Protein AF-A0A2A5M664-F1 (afdb_monomer)

Radius of gyration: 16.36 Å; Cα contacts (8 Å, |Δi|>4): 806; chains: 1; bounding box: 45×44×40 Å

Solvent-accessible surface area (backbone atoms only — not comparable to full-atom values): 9992 Å² total; per-residue (Å²): 84,78,37,46,72,83,40,75,39,72,70,45,75,42,72,50,80,36,71,36,60,45,7,35,38,28,31,27,16,40,33,48,32,37,39,34,57,19,38,31,24,11,75,27,65,48,82,90,28,14,10,32,32,31,40,62,60,53,83,49,46,14,38,34,46,38,37,37,34,58,20,40,32,32,15,47,8,16,13,32,32,41,24,34,42,22,36,41,44,31,38,37,34,47,19,41,26,38,9,52,31,21,14,35,31,41,35,48,70,93,70,65,77,55,85,54,50,45,32,40,46,28,36,40,36,31,34,59,72,10,38,26,40,12,48,30,21,12,35,30,49,36,57,53,101,42,52,47,47,30,64,31,39,37,33,30,53,63,10,39,28,27,7,48,39,15,9,34,35,35,34,71,87,33,43,30,53,28,30,37,40,30,25,11,42,26,26,9,25,77,24,12,64,44,74,55,41,38,68,38,64,91,66,102,59,98,76,79,54,30,40,81,44,75,65,81,34,48,76,36,46,71,69,77,80,129

Sequence (226 aa):
MYLSNGSAIKTFINKGLISGIIGVNLMEATIENFTNQGTIESTSSNKNAAAIILRTFYTASSVINNFTNEGTIKSKSNGILAEANNKIHTLINKGSIEAELNGISFYDAPDEGSINNKMELGKIILEAGSSIKAGNNGINIDSPSKPVISDAIEVKKGAVVSGGKSGIYIGGGKEINTQITIAGEVSGGAAGIVNEGIIGGSSDNDDKKGGIIISGGSVSSSSGGS

Nearest PDB structures (foldseek):
  6n2c-assembly2_B  TM=1.502E-01  e=2.933E+00  Caldicellulosiruptor hydrothermalis 108

pLDDT: mean 88.01, std 14.82, range [34.34, 98.94]

Foldseek 3Di:
DEAEAPAEAAEAEAQEEQEDCERAEYELYEYAYAEYNYEQEHPHLPQPHESAEFDYAAAGEYEYAHYEYQYEQYYNHESYEYEFRYEYQEYEFNAEQYYAAESHDYEHDPDHHHPGREAEYEEYEYDAQGEQEYAAEPAYADDDPAEYEYAEAYQAANYEQEYQAESEEADAAYEYQYEYEAQEEQEYANWSYYHNYHFQDDDDDDPRNTDYHYPNYDIGHPNPDD

Mean predicted aligned error: 5.81 Å

Secondary structure (DSSP, 8-state):
-EE-TT-EEEEEEE-SEEEESSSEEEES-EEEEEEE-SEEEE----TT-EEEEEE-BTTB--EEEEEEE-SEEEESSEEEEEETT-EEEEEEE-SEEEESS-SEEEE--SSS--S---EEEEEEEE-TT-EEEESSEEEEE---SS-EE-SEEEE-TT-EEEESSEEEEE-TT-EE--EEEESSEEEESSEEEEESSEES---SSS----EEEESS-EEEESS---

Structure (mmCIF, N/CA/C/O backbone):
data_AF-A0A2A5M664-F1
#
_entry.id   AF-A0A2A5M664-F1
#
loop_
_atom_site.group_PDB
_atom_site.id
_atom_site.type_symbol
_atom_site.label_atom_id
_atom_site.label_alt_id
_atom_site.label_comp_id
_atom_site.label_asym_id
_atom_site.label_entity_id
_atom_site.label_seq_id
_atom_site.pdbx_PDB_ins_code
_atom_site.Cartn_x
_atom_site.Cartn_y
_atom_site.Cartn_z
_atom_site.occupancy
_atom_site.B_iso_or_equiv
_atom_site.auth_seq_id
_atom_site.auth_comp_id
_atom_site.auth_asym_id
_atom_site.auth_atom_id
_atom_site.pdbx_PDB_model_num
ATOM 1 N N . MET A 1 1 ? 1.635 14.216 -9.358 1.00 94.62 1 MET A N 1
ATOM 2 C CA . MET A 1 1 ? 3.091 14.410 -9.183 1.00 94.62 1 MET A CA 1
ATOM 3 C C . MET A 1 1 ? 3.813 13.276 -9.880 1.00 94.62 1 MET A C 1
ATOM 5 O O . MET A 1 1 ? 3.411 12.133 -9.711 1.00 94.62 1 MET A O 1
ATOM 9 N N . TYR A 1 2 ? 4.836 13.591 -10.666 1.00 96.12 2 TYR A N 1
ATOM 10 C CA . TYR A 1 2 ? 5.626 12.608 -11.402 1.00 96.12 2 TYR A CA 1
ATOM 11 C C . TYR A 1 2 ? 7.105 12.825 -11.089 1.00 96.12 2 TYR A C 1
ATOM 13 O O . TYR A 1 2 ? 7.583 13.952 -11.217 1.00 96.12 2 TYR A O 1
ATOM 21 N N . LEU A 1 3 ? 7.795 11.773 -10.650 1.00 95.69 3 LEU A N 1
ATOM 22 C CA . LEU A 1 3 ? 9.239 11.751 -10.442 1.00 95.69 3 LEU A CA 1
ATOM 23 C C . LEU A 1 3 ? 9.858 10.734 -11.391 1.00 95.69 3 LEU A C 1
ATOM 25 O O . LEU A 1 3 ? 9.450 9.575 -11.398 1.00 95.69 3 LEU A O 1
ATOM 29 N N . SER A 1 4 ? 10.830 11.183 -12.174 1.00 91.44 4 SER A N 1
ATOM 30 C CA . SER A 1 4 ? 11.518 10.375 -13.179 1.00 91.44 4 SER A CA 1
ATOM 31 C C . SER A 1 4 ? 12.935 10.005 -12.750 1.00 91.44 4 SER A C 1
ATOM 33 O O . SER A 1 4 ? 13.438 10.516 -11.745 1.00 91.44 4 SER A O 1
ATOM 35 N N . ASN A 1 5 ? 13.582 9.188 -13.584 1.00 89.69 5 ASN A N 1
ATOM 36 C CA . ASN A 1 5 ? 14.947 8.700 -13.429 1.00 89.69 5 ASN A CA 1
ATOM 37 C C . ASN A 1 5 ? 15.909 9.727 -12.813 1.00 89.69 5 ASN A C 1
ATOM 39 O O . ASN A 1 5 ? 16.004 10.873 -13.262 1.00 89.69 5 ASN A O 1
ATOM 43 N N . GLY A 1 6 ? 16.598 9.293 -11.756 1.00 88.12 6 GLY A N 1
ATOM 44 C CA . GLY A 1 6 ? 17.628 10.068 -11.065 1.00 88.12 6 GLY A CA 1
ATOM 45 C C . GLY A 1 6 ? 17.096 11.109 -10.076 1.00 88.12 6 GLY A C 1
ATOM 46 O O . GLY A 1 6 ? 17.886 11.764 -9.396 1.00 88.12 6 GLY A O 1
ATOM 47 N N . SER A 1 7 ? 15.774 11.263 -9.949 1.00 94.62 7 SER A N 1
ATOM 48 C CA . SER A 1 7 ? 15.185 12.187 -8.978 1.00 94.62 7 SER A CA 1
ATOM 49 C C . SER A 1 7 ? 15.333 11.653 -7.554 1.00 94.62 7 SER A C 1
ATOM 51 O O . SER A 1 7 ? 14.959 10.517 -7.263 1.00 94.62 7 SER A O 1
ATOM 53 N N . ALA A 1 8 ? 15.807 12.501 -6.641 1.00 96.94 8 ALA A N 1
ATOM 54 C CA . ALA A 1 8 ? 15.886 12.192 -5.218 1.00 96.94 8 ALA A CA 1
ATOM 55 C C . ALA A 1 8 ? 15.238 13.305 -4.388 1.00 96.94 8 ALA A C 1
ATOM 57 O O . ALA A 1 8 ? 15.621 14.472 -4.480 1.00 96.94 8 ALA A O 1
ATOM 58 N N . ILE A 1 9 ? 14.275 12.940 -3.544 1.00 98.06 9 ILE A N 1
ATOM 59 C CA . ILE A 1 9 ? 13.662 13.841 -2.569 1.00 98.06 9 ILE A CA 1
ATOM 60 C C . ILE A 1 9 ? 13.998 13.360 -1.164 1.00 98.06 9 ILE A C 1
ATOM 62 O O . ILE A 1 9 ? 13.657 12.249 -0.769 1.00 98.06 9 ILE A O 1
ATOM 66 N N . LYS A 1 10 ? 14.613 14.230 -0.360 1.00 98.44 10 LYS A N 1
ATOM 67 C CA . LYS A 1 10 ? 14.898 13.916 1.047 1.00 98.44 10 LYS A CA 1
ATOM 68 C C . LYS A 1 10 ? 13.638 13.926 1.921 1.00 98.44 10 LYS A C 1
ATOM 70 O O . LYS A 1 10 ? 13.470 13.094 2.811 1.00 98.44 10 LYS A O 1
ATOM 75 N N . THR A 1 11 ? 12.751 14.886 1.691 1.00 98.50 11 THR A N 1
ATOM 76 C CA . THR A 1 11 ? 11.510 15.024 2.454 1.00 98.50 11 THR A CA 1
ATOM 77 C C . THR A 1 11 ? 10.410 15.544 1.547 1.00 98.50 11 THR A C 1
ATOM 79 O O . THR A 1 11 ? 10.553 16.603 0.939 1.00 98.50 11 THR A O 1
ATOM 82 N N . PHE A 1 12 ? 9.309 14.808 1.484 1.00 98.62 12 PHE A N 1
ATOM 83 C CA . PHE A 1 12 ? 8.092 15.192 0.796 1.00 98.62 12 PHE A CA 1
ATOM 84 C C . PHE A 1 12 ? 6.924 15.181 1.782 1.00 98.62 12 PHE A C 1
ATOM 86 O O . PHE A 1 12 ? 6.648 14.158 2.407 1.00 98.62 12 PHE A O 1
ATOM 93 N N . ILE A 1 13 ? 6.241 16.319 1.929 1.00 98.75 13 ILE A N 1
ATOM 94 C CA . ILE A 1 13 ? 5.068 16.451 2.799 1.00 98.75 13 ILE A CA 1
ATOM 95 C C . ILE A 1 13 ? 3.908 16.979 1.964 1.00 98.75 13 ILE A C 1
ATOM 97 O O . ILE A 1 13 ? 3.929 18.129 1.526 1.00 98.75 13 ILE A O 1
ATOM 101 N N . ASN A 1 14 ? 2.875 16.161 1.779 1.00 98.81 14 ASN A N 1
ATOM 102 C CA . ASN A 1 14 ? 1.621 16.621 1.196 1.00 98.81 14 ASN A CA 1
ATOM 103 C C . ASN A 1 14 ? 0.667 17.084 2.301 1.00 98.81 14 ASN A C 1
ATOM 105 O O . ASN A 1 14 ? 0.256 16.272 3.122 1.00 98.81 14 ASN A O 1
ATOM 109 N N . LYS A 1 15 ? 0.263 18.357 2.292 1.00 98.69 15 LYS A N 1
ATOM 110 C CA . LYS A 1 15 ? -0.800 18.893 3.169 1.00 98.69 15 LYS A CA 1
ATOM 111 C C . LYS A 1 15 ? -2.096 19.227 2.424 1.00 98.69 15 LYS A C 1
ATOM 113 O O . LYS A 1 15 ? -3.084 19.576 3.057 1.00 98.69 15 LYS A O 1
ATOM 118 N N . GLY A 1 16 ? -2.074 19.171 1.092 1.00 98.38 16 GLY A N 1
ATOM 119 C CA . GLY A 1 16 ? -3.182 19.570 0.229 1.00 98.38 16 GLY A CA 1
ATOM 120 C C . GLY A 1 16 ? -3.750 18.394 -0.558 1.00 98.38 16 GLY A C 1
ATOM 121 O O . GLY A 1 16 ? -3.696 17.246 -0.120 1.00 98.38 16 GLY A O 1
ATOM 122 N N . LEU A 1 17 ? -4.295 18.690 -1.734 1.00 98.69 17 LEU A N 1
ATOM 123 C CA . LEU A 1 17 ? -4.771 17.688 -2.680 1.00 98.69 17 LEU A CA 1
ATOM 124 C C . LEU A 1 17 ? -3.726 17.457 -3.773 1.00 98.69 17 LEU A C 1
ATOM 126 O O . LEU A 1 17 ? -3.295 18.399 -4.436 1.00 98.69 17 LEU A O 1
ATOM 130 N N . ILE A 1 18 ? -3.384 16.195 -4.010 1.00 98.75 18 ILE A N 1
ATOM 131 C CA . ILE A 1 18 ? -2.684 15.744 -5.213 1.00 98.75 18 ILE A CA 1
ATOM 132 C C . ILE A 1 18 ? -3.632 14.791 -5.931 1.00 98.75 18 ILE A C 1
ATOM 134 O O . ILE A 1 18 ? -3.870 13.696 -5.438 1.00 98.75 18 ILE A O 1
ATOM 138 N N . SER A 1 19 ? -4.182 15.197 -7.075 1.00 98.31 19 SER A N 1
ATOM 139 C CA . SER A 1 19 ? -5.163 14.399 -7.823 1.00 98.31 19 SER A CA 1
ATOM 140 C C . SER A 1 19 ? -4.822 14.348 -9.312 1.00 98.31 19 SER A C 1
ATOM 142 O O . SER A 1 19 ? -4.255 15.295 -9.863 1.00 98.31 19 SER A O 1
ATOM 144 N N . GLY A 1 20 ? -5.144 13.232 -9.960 1.00 97.88 20 GLY A N 1
ATOM 145 C CA . GLY A 1 20 ? -4.942 13.003 -11.390 1.00 97.88 20 GLY A CA 1
ATOM 146 C C . GLY A 1 20 ? -5.328 11.580 -11.791 1.00 97.88 20 GLY A C 1
ATOM 147 O O . GLY A 1 20 ? -5.829 10.818 -10.970 1.00 97.88 20 GLY A O 1
ATOM 148 N N . ILE A 1 21 ? -5.052 11.182 -13.041 1.00 97.31 21 ILE A N 1
ATOM 149 C CA . ILE A 1 21 ? -5.162 9.764 -13.457 1.00 97.31 21 ILE A CA 1
ATOM 150 C C . ILE A 1 21 ? -4.327 8.885 -12.516 1.00 97.31 21 ILE A C 1
ATOM 152 O O . ILE A 1 21 ? -4.760 7.811 -12.111 1.00 97.31 21 ILE A O 1
ATOM 156 N N . ILE A 1 22 ? -3.153 9.383 -12.136 1.00 97.75 22 ILE A N 1
ATOM 157 C CA . ILE A 1 22 ? -2.307 8.875 -11.063 1.00 97.75 22 ILE A CA 1
ATOM 158 C C . ILE A 1 22 ? -1.988 10.069 -10.158 1.00 97.75 22 ILE A C 1
ATOM 160 O O . ILE A 1 22 ? -1.632 11.138 -10.664 1.00 97.75 22 ILE A O 1
ATOM 164 N N . GLY A 1 23 ? -2.109 9.898 -8.842 1.00 98.12 23 GLY A N 1
ATOM 165 C CA . GLY A 1 23 ? -1.820 10.962 -7.878 1.00 98.12 23 GLY A CA 1
ATOM 166 C C . GLY A 1 23 ? -0.317 11.229 -7.779 1.00 98.12 23 GLY A C 1
ATOM 167 O O . GLY A 1 23 ? 0.165 12.306 -8.139 1.00 98.12 23 GLY A O 1
ATOM 168 N N . VAL A 1 24 ? 0.447 10.229 -7.344 1.00 98.38 24 VAL A N 1
ATOM 169 C CA . VAL A 1 24 ? 1.911 10.246 -7.236 1.00 98.38 24 VAL A CA 1
ATOM 170 C C . VAL A 1 24 ? 2.485 9.073 -8.024 1.00 98.38 24 VAL A C 1
ATOM 172 O O . VAL A 1 24 ? 2.103 7.931 -7.802 1.00 98.38 24 VAL A O 1
ATOM 175 N N . ASN A 1 25 ? 3.400 9.361 -8.943 1.00 96.62 25 ASN A N 1
ATOM 176 C CA . ASN A 1 25 ? 4.061 8.372 -9.786 1.00 96.62 25 ASN A CA 1
ATOM 177 C C . ASN A 1 25 ? 5.577 8.496 -9.628 1.00 96.62 25 ASN A C 1
ATOM 179 O O . ASN A 1 25 ? 6.129 9.569 -9.889 1.00 96.62 25 ASN A O 1
ATOM 183 N N . LEU A 1 26 ? 6.221 7.420 -9.183 1.00 95.56 26 LEU A N 1
ATOM 184 C CA . LEU A 1 26 ? 7.672 7.293 -9.137 1.00 95.56 26 LEU A CA 1
ATOM 185 C C . LEU A 1 26 ? 8.109 6.319 -10.225 1.00 95.56 26 LEU A C 1
ATOM 187 O O . LEU A 1 26 ? 7.615 5.196 -10.280 1.00 95.56 26 LEU A O 1
ATOM 191 N N . MET A 1 27 ? 9.064 6.751 -11.039 1.00 92.69 27 MET A N 1
ATOM 192 C CA . MET A 1 27 ? 9.728 5.933 -12.041 1.00 92.69 27 MET A CA 1
ATOM 193 C C . MET A 1 27 ? 11.232 6.159 -11.906 1.00 92.69 27 MET A C 1
ATOM 195 O O . MET A 1 27 ? 11.732 7.222 -12.271 1.00 92.69 27 MET A O 1
ATOM 199 N N . GLU A 1 28 ? 11.934 5.176 -11.341 1.00 91.75 28 GLU A N 1
ATOM 200 C CA . GLU A 1 28 ? 13.380 5.221 -11.084 1.00 91.75 28 GLU A CA 1
ATOM 201 C C . GLU A 1 28 ? 13.795 6.413 -10.193 1.00 91.75 28 GLU A C 1
ATOM 203 O O . GLU A 1 28 ? 14.785 7.110 -10.443 1.00 91.75 28 GLU A O 1
ATOM 208 N N . ALA A 1 29 ? 12.992 6.677 -9.158 1.00 94.94 29 ALA A N 1
ATOM 209 C CA . ALA A 1 29 ? 13.146 7.819 -8.261 1.00 94.94 29 ALA A CA 1
ATOM 210 C C . ALA A 1 29 ? 13.116 7.413 -6.782 1.00 94.94 29 ALA A C 1
ATOM 212 O O . ALA A 1 29 ? 12.443 6.455 -6.394 1.00 94.94 29 ALA A O 1
ATOM 213 N N . THR A 1 30 ? 13.787 8.203 -5.943 1.00 96.94 30 THR A N 1
ATOM 214 C CA . THR A 1 30 ? 13.876 7.960 -4.499 1.00 96.94 30 THR A CA 1
ATOM 215 C C . THR A 1 30 ? 13.192 9.063 -3.703 1.00 96.94 30 THR A C 1
ATOM 217 O O . THR A 1 30 ? 13.447 10.250 -3.913 1.00 96.94 30 THR A O 1
ATOM 220 N N . ILE A 1 31 ? 12.372 8.675 -2.726 1.00 98.44 31 ILE A N 1
ATOM 221 C CA . ILE A 1 31 ? 11.907 9.552 -1.651 1.00 98.44 31 ILE A CA 1
ATOM 222 C C . ILE A 1 31 ? 12.361 8.965 -0.313 1.00 98.44 31 ILE A C 1
ATOM 224 O O . ILE A 1 31 ? 11.952 7.875 0.076 1.00 98.44 31 ILE A O 1
ATOM 228 N N . GLU A 1 32 ? 13.188 9.700 0.424 1.00 98.62 32 GLU A N 1
ATOM 229 C CA . GLU A 1 32 ? 13.685 9.240 1.724 1.00 98.62 32 GLU A CA 1
ATOM 230 C C . GLU A 1 32 ? 12.574 9.275 2.788 1.00 98.62 32 GLU A C 1
ATOM 232 O O . GLU A 1 32 ? 12.321 8.284 3.470 1.00 98.62 32 GLU A O 1
ATOM 237 N N . ASN A 1 33 ? 11.870 10.405 2.904 1.00 98.69 33 ASN A N 1
ATOM 238 C CA . ASN A 1 33 ? 10.763 10.578 3.845 1.00 98.69 33 ASN A CA 1
ATOM 239 C C . ASN A 1 33 ? 9.542 11.145 3.128 1.00 98.69 33 ASN A C 1
ATOM 241 O O . ASN A 1 33 ? 9.588 12.265 2.617 1.00 98.69 33 ASN A O 1
ATOM 245 N N . PHE A 1 34 ? 8.448 10.397 3.127 1.00 98.81 34 PHE A N 1
ATOM 246 C CA . PHE A 1 34 ? 7.172 10.791 2.558 1.00 98.81 34 PHE A CA 1
ATOM 247 C C . PHE A 1 34 ? 6.110 10.822 3.660 1.00 98.81 34 PHE A C 1
ATOM 249 O O . PHE A 1 34 ? 5.763 9.788 4.223 1.00 98.81 34 PHE A O 1
ATOM 256 N N . THR A 1 35 ? 5.553 12.000 3.939 1.00 98.88 35 THR A N 1
ATOM 257 C CA . THR A 1 35 ? 4.368 12.150 4.789 1.00 98.88 35 THR A CA 1
ATOM 258 C C . THR A 1 35 ? 3.184 12.661 3.974 1.00 98.88 35 THR A C 1
ATOM 260 O O . THR A 1 35 ? 3.226 13.760 3.418 1.00 98.88 35 THR A O 1
ATOM 263 N N . ASN A 1 36 ? 2.091 11.903 3.936 1.00 98.94 36 ASN A N 1
ATOM 264 C CA . ASN A 1 36 ? 0.810 12.395 3.435 1.00 98.94 36 ASN A CA 1
ATOM 265 C C . ASN A 1 36 ? -0.080 12.831 4.603 1.00 98.94 36 ASN A C 1
ATOM 267 O O . ASN A 1 36 ? -0.533 11.985 5.360 1.00 98.94 36 ASN A O 1
ATOM 271 N N . GLN A 1 37 ? -0.351 14.127 4.732 1.00 98.88 37 GLN A N 1
ATOM 272 C CA . GLN A 1 37 ? -1.305 14.709 5.691 1.00 98.88 37 GLN A CA 1
ATOM 273 C C . GLN A 1 37 ? -2.593 15.194 5.009 1.00 98.88 37 GLN A C 1
ATOM 275 O O . GLN A 1 37 ? -3.604 15.399 5.671 1.00 98.88 37 GLN A O 1
ATOM 280 N N . GLY A 1 38 ? -2.546 15.401 3.692 1.00 98.81 38 GLY A N 1
ATOM 281 C CA . GLY A 1 38 ? -3.685 15.797 2.873 1.00 98.81 38 GLY A CA 1
ATOM 282 C C . GLY A 1 38 ? -4.350 14.613 2.172 1.00 98.81 38 GLY A C 1
ATOM 283 O O . GLY A 1 38 ? -4.474 13.519 2.723 1.00 98.81 38 GLY A O 1
ATOM 284 N N . THR A 1 39 ? -4.788 14.836 0.935 1.00 98.94 39 THR A N 1
ATOM 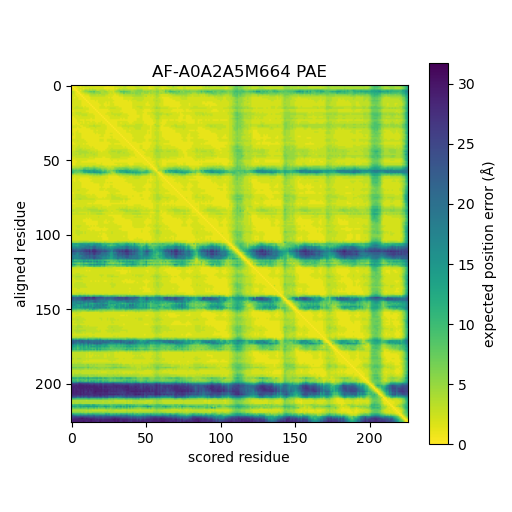285 C CA . THR A 1 39 ? -5.386 13.804 0.080 1.00 98.94 39 THR A CA 1
ATOM 286 C C . THR A 1 39 ? -4.504 13.530 -1.130 1.00 98.94 39 THR A C 1
ATOM 288 O O . THR A 1 39 ? -4.081 14.463 -1.814 1.00 98.94 39 THR A O 1
ATOM 291 N N . ILE A 1 40 ? -4.257 12.253 -1.416 1.00 98.94 40 ILE A N 1
ATOM 292 C CA . ILE A 1 40 ? -3.698 11.800 -2.692 1.00 98.94 40 ILE A CA 1
ATOM 293 C C . ILE A 1 40 ? -4.763 10.964 -3.386 1.00 98.94 40 ILE A C 1
ATOM 295 O O . ILE A 1 40 ? -5.260 9.999 -2.809 1.00 98.94 40 ILE A O 1
ATOM 299 N N . GLU A 1 41 ? -5.116 11.337 -4.610 1.00 98.81 41 GLU A N 1
ATOM 300 C CA . GLU A 1 41 ? -6.235 10.755 -5.338 1.00 98.81 41 GLU A CA 1
ATOM 301 C C . GLU A 1 41 ? -5.841 10.282 -6.742 1.00 98.81 41 GLU A C 1
ATOM 303 O O . GLU A 1 41 ? -5.170 10.994 -7.493 1.00 98.81 41 GLU A O 1
ATOM 308 N N . SER A 1 42 ? -6.307 9.088 -7.111 1.00 98.56 42 SER A N 1
ATOM 309 C CA . SER A 1 42 ? -6.400 8.658 -8.507 1.00 98.56 42 SER A CA 1
ATOM 310 C C . SER A 1 42 ? -7.849 8.628 -8.969 1.00 98.56 42 SER A C 1
ATOM 312 O O . SER A 1 42 ? -8.713 7.997 -8.358 1.00 98.56 42 SER A O 1
ATOM 314 N N . THR A 1 43 ? -8.105 9.286 -10.095 1.00 98.31 43 THR A N 1
ATOM 315 C CA . THR A 1 43 ? -9.437 9.393 -10.700 1.00 98.31 43 THR A CA 1
ATOM 316 C C . THR A 1 43 ? -9.713 8.319 -11.754 1.00 98.31 43 THR A C 1
ATOM 318 O O . THR A 1 43 ? -10.811 8.285 -12.314 1.00 98.31 43 THR A O 1
ATOM 321 N N . SER A 1 44 ? -8.741 7.444 -12.027 1.00 97.75 44 SER A N 1
ATOM 322 C CA . SER A 1 44 ? -8.810 6.413 -13.063 1.00 97.75 44 SER A CA 1
ATOM 323 C C . SER A 1 44 ? -9.239 5.065 -12.496 1.00 97.75 44 SER A C 1
ATOM 325 O O . SER A 1 44 ? -8.681 4.599 -11.507 1.00 97.75 44 SER A O 1
ATOM 327 N N . SER A 1 45 ? -10.181 4.406 -13.169 1.00 96.56 45 SER A N 1
ATOM 328 C CA . SER A 1 45 ? -10.580 3.020 -12.889 1.00 96.56 45 SER A CA 1
ATOM 329 C C . SER A 1 45 ? -9.728 1.982 -13.628 1.00 96.56 45 SER A C 1
ATOM 331 O O . SER A 1 45 ? -10.007 0.785 -13.579 1.00 96.56 45 SER A O 1
ATOM 333 N N . ASN A 1 46 ? -8.678 2.410 -14.340 1.00 95.06 46 ASN A N 1
ATOM 334 C CA . ASN A 1 46 ? -7.749 1.478 -14.967 1.00 95.06 46 ASN A CA 1
ATOM 335 C C . ASN A 1 46 ? -7.036 0.660 -13.877 1.00 95.06 46 ASN A C 1
ATOM 337 O O . ASN A 1 46 ? -6.433 1.235 -12.971 1.00 95.06 46 ASN A O 1
ATOM 341 N N . LYS A 1 47 ? -7.049 -0.673 -13.984 1.00 92.25 47 LYS A N 1
ATOM 342 C CA . LYS A 1 47 ? -6.414 -1.587 -13.015 1.00 92.25 47 LYS A CA 1
ATOM 343 C C . LYS A 1 47 ? -4.909 -1.352 -12.801 1.00 92.25 47 LYS A C 1
ATOM 345 O O . LYS A 1 47 ? -4.385 -1.755 -11.772 1.00 92.25 47 LYS A O 1
ATOM 350 N N . ASN A 1 48 ? -4.242 -0.683 -13.743 1.00 89.81 48 ASN A N 1
ATOM 351 C CA . ASN A 1 48 ? -2.824 -0.317 -13.668 1.00 89.81 48 ASN A CA 1
ATOM 352 C C . ASN A 1 48 ? -2.601 1.112 -13.129 1.00 89.81 48 ASN A C 1
ATOM 354 O O . ASN A 1 48 ? -1.468 1.575 -13.058 1.00 89.81 48 ASN A O 1
ATOM 358 N N . ALA A 1 49 ? -3.665 1.849 -12.800 1.00 94.44 49 ALA A N 1
ATOM 359 C CA . ALA A 1 49 ? -3.575 3.142 -12.134 1.00 94.44 49 ALA A CA 1
ATOM 360 C C . ALA A 1 49 ? -3.620 2.978 -10.609 1.00 94.44 49 ALA A C 1
ATOM 362 O O . ALA A 1 49 ? -4.158 2.000 -10.076 1.00 94.44 49 ALA A O 1
ATOM 363 N N . ALA A 1 50 ? -3.068 3.967 -9.910 1.00 97.50 50 ALA A N 1
ATOM 364 C CA . ALA A 1 50 ? -3.138 4.047 -8.463 1.00 97.50 50 ALA A CA 1
ATOM 365 C C . ALA A 1 50 ? -3.050 5.491 -7.972 1.00 97.50 50 ALA A C 1
ATOM 367 O O . ALA A 1 50 ? -2.562 6.370 -8.689 1.00 97.50 50 ALA A O 1
ATOM 368 N N . ALA A 1 51 ? -3.485 5.743 -6.737 1.00 98.69 51 ALA A N 1
ATOM 369 C CA . ALA A 1 51 ? -3.241 7.035 -6.100 1.00 98.69 51 ALA A CA 1
ATOM 370 C C . ALA A 1 51 ? -1.736 7.252 -5.892 1.00 98.69 51 ALA A C 1
ATOM 372 O O . ALA A 1 51 ? -1.238 8.348 -6.141 1.00 98.69 51 ALA A O 1
ATOM 373 N N . ILE A 1 52 ? -1.006 6.197 -5.525 1.00 98.31 52 ILE A N 1
ATOM 374 C CA . ILE A 1 52 ? 0.458 6.171 -5.488 1.00 98.31 52 ILE A CA 1
ATOM 375 C C . ILE A 1 52 ? 0.939 4.942 -6.252 1.00 98.31 52 ILE A C 1
ATOM 377 O O . ILE A 1 52 ? 0.543 3.827 -5.920 1.00 98.31 52 ILE A O 1
ATOM 381 N N . ILE A 1 53 ? 1.797 5.138 -7.250 1.00 95.00 53 ILE A N 1
ATOM 382 C CA . ILE A 1 53 ? 2.428 4.050 -7.998 1.00 95.00 53 ILE A CA 1
ATOM 383 C C . ILE A 1 53 ? 3.950 4.179 -7.970 1.00 95.00 53 ILE A C 1
ATOM 385 O O . ILE A 1 53 ? 4.493 5.270 -8.168 1.00 95.00 53 ILE A O 1
ATOM 389 N N . LEU A 1 54 ? 4.624 3.059 -7.723 1.00 93.25 54 LEU A N 1
ATOM 390 C CA . LEU A 1 54 ? 6.045 2.886 -8.005 1.00 93.25 54 LEU A CA 1
ATOM 391 C C . LEU A 1 54 ? 6.128 1.985 -9.227 1.00 93.25 54 LEU A C 1
ATOM 393 O O . LEU A 1 54 ? 5.732 0.819 -9.162 1.00 93.25 54 LEU A O 1
ATOM 397 N N . ARG A 1 55 ? 6.576 2.575 -10.329 1.00 88.38 55 ARG A N 1
ATOM 398 C CA . ARG A 1 55 ? 6.624 1.949 -11.638 1.00 88.38 55 ARG A CA 1
ATOM 399 C C . ARG A 1 55 ? 8.039 1.504 -11.958 1.00 88.38 55 ARG A C 1
ATOM 401 O O . ARG A 1 55 ? 8.996 2.241 -11.707 1.00 88.38 55 ARG A O 1
ATOM 408 N N . THR A 1 56 ? 8.150 0.321 -12.537 1.00 81.50 56 THR A N 1
ATOM 409 C CA . THR A 1 56 ? 9.401 -0.205 -13.071 1.00 81.50 56 THR A CA 1
ATOM 410 C C . THR A 1 56 ? 9.524 0.162 -14.535 1.00 81.50 56 THR A C 1
ATOM 412 O O . THR A 1 56 ? 8.577 0.041 -15.307 1.00 81.50 56 THR A O 1
ATOM 415 N N . PHE A 1 57 ? 10.713 0.624 -14.901 1.00 76.69 57 PHE A N 1
ATOM 416 C CA . PHE A 1 57 ? 11.115 0.858 -16.276 1.00 76.69 57 PHE A CA 1
ATOM 417 C C . 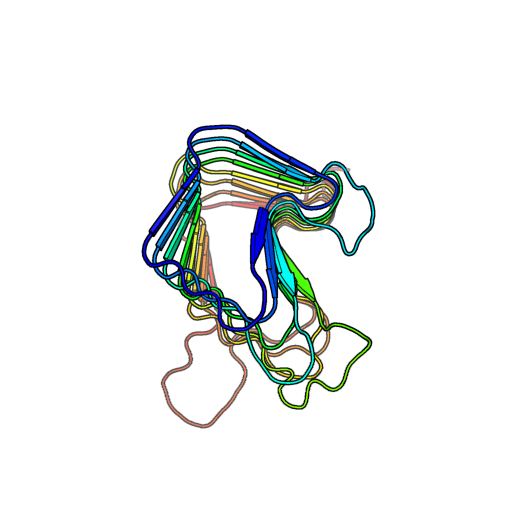PHE A 1 57 ? 12.569 0.382 -16.388 1.00 76.69 57 PHE A C 1
ATOM 419 O O . PHE A 1 57 ? 13.422 0.756 -15.579 1.00 76.69 57 PHE A O 1
ATOM 426 N N . TYR A 1 58 ? 12.841 -0.537 -17.315 1.00 72.12 58 TYR A N 1
ATOM 427 C CA . TYR A 1 58 ? 14.135 -1.227 -17.427 1.00 72.12 58 TYR A CA 1
ATOM 428 C C . TYR A 1 58 ? 14.649 -1.837 -16.098 1.00 72.12 58 TYR A C 1
ATOM 430 O O . TYR A 1 58 ? 13.996 -2.698 -15.512 1.00 72.12 58 TYR A O 1
ATOM 438 N N . THR A 1 59 ? 15.858 -1.471 -15.648 1.00 71.50 59 THR A N 1
ATOM 439 C CA . THR A 1 59 ? 16.565 -2.135 -14.535 1.00 71.50 59 THR A CA 1
ATOM 440 C C . THR A 1 59 ? 16.577 -1.340 -13.234 1.00 71.50 59 THR A C 1
ATOM 442 O O . THR A 1 59 ? 16.987 -1.876 -12.204 1.00 71.50 59 THR A O 1
ATOM 445 N N . ALA A 1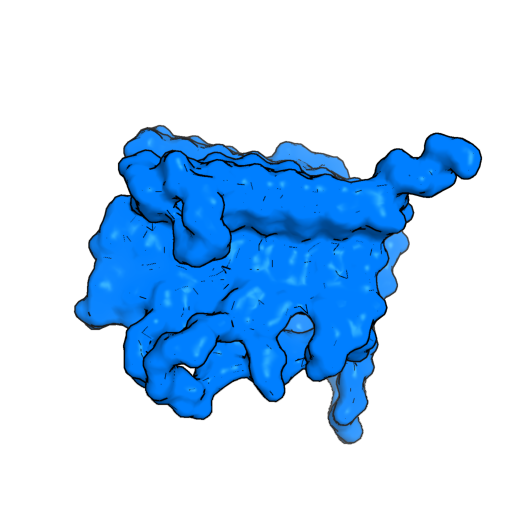 60 ? 16.201 -0.062 -13.257 1.00 81.31 60 ALA A N 1
ATOM 446 C CA . ALA A 1 60 ? 16.298 0.798 -12.084 1.00 81.31 60 ALA A CA 1
ATOM 447 C C . ALA A 1 60 ? 15.015 0.760 -11.249 1.00 81.31 60 ALA A C 1
ATOM 449 O O . ALA A 1 60 ? 13.916 0.506 -11.743 1.00 81.31 60 ALA A O 1
ATOM 450 N N . SER A 1 61 ? 15.190 0.956 -9.945 1.00 87.50 61 SER A N 1
ATOM 451 C CA . SER A 1 61 ? 14.133 0.840 -8.951 1.00 87.50 61 SER A CA 1
ATOM 452 C C . SER A 1 61 ? 13.703 2.209 -8.448 1.00 87.50 61 SER A C 1
ATOM 454 O O . SER A 1 61 ? 14.511 3.127 -8.295 1.00 87.50 61 SER A O 1
ATOM 456 N N . SER A 1 62 ? 12.417 2.337 -8.148 1.00 92.38 62 SER A N 1
ATOM 457 C CA . SER A 1 62 ? 11.915 3.408 -7.298 1.00 92.38 62 SER A CA 1
ATOM 458 C C . SER A 1 62 ? 11.948 2.968 -5.841 1.00 92.38 62 SER A C 1
ATOM 460 O O . SER A 1 62 ? 11.619 1.822 -5.515 1.00 92.38 62 SER A O 1
ATOM 462 N N . VAL A 1 63 ? 12.306 3.893 -4.953 1.00 94.25 63 VAL A N 1
ATOM 463 C CA . VAL A 1 63 ? 12.420 3.620 -3.519 1.00 94.25 63 VAL A CA 1
ATOM 464 C C . VAL A 1 63 ? 11.680 4.677 -2.715 1.00 94.25 63 VAL A C 1
ATOM 466 O O . VAL A 1 63 ? 11.904 5.875 -2.878 1.00 94.25 63 VAL A O 1
ATOM 469 N N . ILE A 1 64 ? 10.837 4.230 -1.789 1.00 96.94 64 ILE A N 1
ATOM 470 C CA . ILE A 1 64 ? 10.370 5.060 -0.680 1.00 96.94 64 ILE A CA 1
ATOM 471 C C . ILE A 1 64 ? 10.874 4.433 0.614 1.00 96.94 64 ILE A C 1
ATOM 473 O O . ILE A 1 64 ? 10.480 3.318 0.955 1.00 96.94 64 ILE A O 1
ATOM 477 N N . ASN A 1 65 ? 11.742 5.131 1.344 1.00 97.00 65 ASN A N 1
ATOM 478 C CA . ASN A 1 65 ? 12.303 4.572 2.574 1.00 97.00 65 ASN A CA 1
ATOM 479 C C . ASN A 1 65 ? 11.290 4.641 3.721 1.00 97.00 65 ASN A C 1
ATOM 481 O O . ASN A 1 65 ? 10.897 3.609 4.261 1.00 97.00 65 ASN A O 1
ATOM 485 N N . ASN A 1 66 ? 10.794 5.835 4.038 1.00 98.06 66 ASN A N 1
ATOM 486 C CA . ASN A 1 66 ? 9.845 6.030 5.130 1.00 98.06 66 ASN A CA 1
ATOM 487 C C . ASN A 1 66 ? 8.569 6.682 4.609 1.00 98.06 66 ASN A C 1
ATOM 489 O O . ASN A 1 66 ? 8.562 7.875 4.309 1.00 98.06 66 ASN A O 1
ATOM 493 N N . PHE A 1 67 ? 7.480 5.921 4.525 1.00 98.50 67 PHE A N 1
ATOM 494 C CA . PHE A 1 67 ? 6.174 6.433 4.133 1.00 98.50 67 PHE A CA 1
ATOM 495 C C . PHE A 1 67 ? 5.211 6.435 5.322 1.00 98.50 67 PHE A C 1
ATOM 497 O O . PHE A 1 67 ? 4.855 5.384 5.843 1.00 98.50 67 PHE A O 1
ATOM 504 N N . THR A 1 68 ? 4.753 7.615 5.741 1.00 98.88 68 THR A N 1
ATOM 505 C CA . THR A 1 68 ? 3.653 7.767 6.701 1.00 98.88 68 THR A CA 1
ATOM 506 C C . THR A 1 68 ? 2.427 8.376 6.024 1.00 98.88 68 THR A C 1
ATOM 508 O O . THR A 1 68 ? 2.480 9.497 5.514 1.00 98.88 68 THR A O 1
ATOM 511 N N . ASN A 1 69 ? 1.298 7.672 6.059 1.00 98.88 69 ASN A N 1
ATOM 512 C CA . ASN A 1 69 ? 0.002 8.220 5.667 1.00 98.88 69 ASN A CA 1
ATOM 513 C C . ASN A 1 69 ? -0.789 8.640 6.911 1.00 98.88 69 ASN A C 1
ATOM 515 O O . ASN A 1 69 ? -1.259 7.785 7.648 1.00 98.88 69 ASN A O 1
ATOM 519 N N . GLU A 1 70 ? -0.950 9.938 7.137 1.00 98.88 70 GLU A N 1
ATOM 520 C CA . GLU A 1 70 ? -1.794 10.528 8.192 1.00 98.88 70 GLU A CA 1
ATOM 521 C C . GLU A 1 70 ? -3.127 11.048 7.635 1.00 98.88 70 GLU A C 1
ATOM 523 O O . GLU A 1 70 ? -4.087 11.211 8.381 1.00 98.88 70 GLU A O 1
ATOM 528 N N . GLY A 1 71 ? -3.181 11.304 6.326 1.00 98.81 71 GLY A N 1
ATOM 529 C CA . GLY A 1 71 ? -4.356 11.789 5.616 1.00 98.81 71 GLY A CA 1
ATOM 530 C C . GLY A 1 71 ? -5.115 10.686 4.877 1.00 98.81 71 GLY A C 1
ATOM 531 O O . GLY A 1 71 ? -5.278 9.565 5.359 1.00 98.81 71 GLY A O 1
ATOM 532 N N . THR A 1 72 ? -5.606 11.025 3.685 1.00 98.94 72 THR A N 1
ATOM 533 C CA . THR A 1 72 ? -6.409 10.124 2.847 1.00 98.94 72 THR A CA 1
ATOM 534 C C . THR A 1 72 ? -5.668 9.757 1.566 1.00 98.94 72 THR A C 1
ATOM 536 O O . THR A 1 72 ? -5.140 10.621 0.865 1.00 98.94 72 THR A O 1
ATOM 539 N N . ILE A 1 73 ? -5.665 8.471 1.235 1.00 98.94 73 ILE A N 1
ATOM 540 C CA . ILE A 1 73 ? -5.304 7.952 -0.084 1.00 98.94 73 ILE A CA 1
ATOM 541 C C . ILE A 1 73 ? -6.590 7.415 -0.700 1.00 98.94 73 ILE A C 1
ATOM 543 O O . ILE A 1 73 ? -7.214 6.533 -0.118 1.00 98.94 73 ILE A O 1
ATOM 547 N N . LYS A 1 74 ? -6.999 7.948 -1.851 1.00 98.75 74 LYS A N 1
ATOM 548 C CA . LYS A 1 74 ? -8.271 7.609 -2.498 1.00 98.75 74 LYS A CA 1
ATOM 549 C C . LYS A 1 74 ? -8.063 7.181 -3.944 1.00 98.75 74 LYS A C 1
ATOM 551 O O . LYS A 1 74 ? -7.342 7.840 -4.684 1.00 98.75 74 LYS A O 1
ATOM 556 N N . SER A 1 75 ? -8.692 6.103 -4.389 1.00 98.62 75 SER A N 1
ATOM 557 C CA . SER A 1 75 ? -8.509 5.623 -5.759 1.00 98.62 75 SER A CA 1
ATOM 558 C C . SER A 1 75 ? -9.730 4.905 -6.311 1.00 98.62 75 SER A C 1
ATOM 560 O O . SER A 1 75 ? -10.317 4.067 -5.632 1.00 98.62 75 SER A O 1
ATOM 562 N N . LYS A 1 76 ? -10.047 5.152 -7.587 1.00 98.25 76 LYS A N 1
ATOM 563 C CA . LYS A 1 76 ? -10.986 4.313 -8.359 1.00 98.25 76 LYS A CA 1
ATOM 564 C C . LYS A 1 76 ? -10.375 2.992 -8.843 1.00 98.25 76 LYS A C 1
ATOM 566 O O . LYS A 1 76 ? -11.005 2.225 -9.561 1.00 98.25 76 LYS A O 1
ATOM 571 N N . SER A 1 77 ? -9.123 2.737 -8.487 1.00 97.38 77 SER A N 1
ATOM 572 C CA . SER A 1 77 ? -8.404 1.506 -8.782 1.00 97.38 77 SER A CA 1
ATOM 573 C C . SER A 1 77 ? -7.603 1.111 -7.542 1.00 97.38 77 SER A C 1
ATOM 575 O O . SER A 1 77 ? -8.206 0.877 -6.495 1.00 97.38 77 SER A O 1
ATOM 577 N N . ASN A 1 78 ? -6.270 1.052 -7.603 1.00 97.94 78 ASN A N 1
ATOM 578 C CA . ASN A 1 78 ? -5.440 0.717 -6.446 1.00 97.94 78 ASN A CA 1
ATOM 579 C C . ASN A 1 78 ? -5.147 1.949 -5.579 1.00 97.94 78 ASN A C 1
ATOM 581 O O . ASN A 1 78 ? -4.884 3.028 -6.111 1.00 97.94 7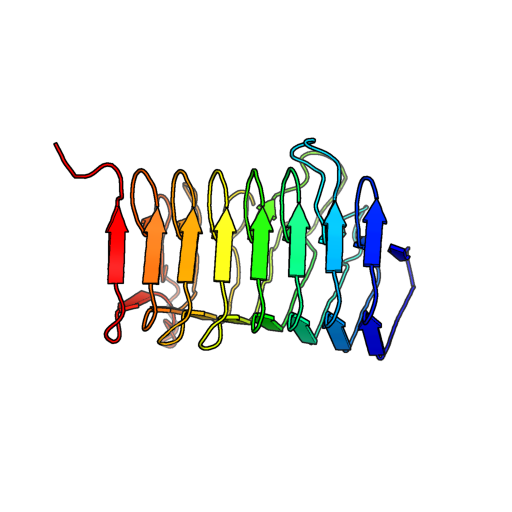8 ASN A O 1
ATOM 585 N N . GLY A 1 79 ? -5.130 1.817 -4.254 1.00 98.44 79 GLY A N 1
ATOM 586 C CA . GLY A 1 79 ? -4.646 2.888 -3.375 1.00 98.44 79 GLY A CA 1
ATOM 587 C C . GLY A 1 79 ? -3.145 3.103 -3.573 1.00 98.44 79 GLY A C 1
ATOM 588 O O . GLY A 1 79 ? -2.710 4.135 -4.085 1.00 98.44 79 GLY A O 1
ATOM 589 N N . ILE A 1 80 ? -2.362 2.082 -3.237 1.00 97.31 80 ILE A N 1
ATOM 590 C CA . ILE A 1 80 ? -0.920 2.017 -3.485 1.00 97.31 80 ILE A CA 1
ATOM 591 C C . ILE A 1 80 ? -0.646 0.820 -4.397 1.00 97.31 80 ILE A C 1
ATOM 593 O O . ILE A 1 80 ? -1.092 -0.285 -4.098 1.00 97.31 80 ILE A O 1
ATOM 597 N N . LEU A 1 81 ? 0.091 1.026 -5.486 1.00 93.81 81 LEU A N 1
ATOM 598 C CA . LEU A 1 81 ? 0.545 -0.030 -6.391 1.00 93.81 81 LEU A CA 1
ATOM 599 C C . LEU A 1 81 ? 2.074 -0.003 -6.477 1.00 93.81 81 LEU A C 1
ATOM 601 O O . LEU A 1 81 ? 2.655 1.001 -6.883 1.00 93.81 81 LEU A O 1
ATOM 605 N N . ALA A 1 82 ? 2.730 -1.092 -6.095 1.00 90.44 82 ALA A N 1
ATOM 606 C CA . ALA A 1 82 ? 4.170 -1.250 -6.260 1.00 90.44 82 ALA A CA 1
ATOM 607 C C . ALA A 1 82 ? 4.444 -2.377 -7.257 1.00 90.44 82 ALA A C 1
ATOM 609 O O . ALA A 1 82 ? 4.084 -3.532 -7.012 1.00 90.44 82 ALA A O 1
ATOM 610 N N . GLU A 1 83 ? 5.069 -2.033 -8.381 1.00 87.81 83 GLU A N 1
ATOM 611 C CA . GLU A 1 83 ? 5.530 -3.020 -9.355 1.00 87.81 83 GLU A CA 1
ATOM 612 C C . GLU A 1 83 ? 6.811 -3.710 -8.852 1.00 87.81 83 GLU A C 1
ATOM 614 O O . GLU A 1 83 ? 7.598 -3.112 -8.108 1.00 87.81 83 GLU A O 1
ATOM 619 N N . ALA A 1 84 ? 7.036 -4.964 -9.254 1.00 82.12 84 ALA A N 1
ATOM 620 C CA . ALA A 1 84 ? 8.267 -5.705 -8.959 1.00 82.12 84 ALA A CA 1
ATOM 621 C C . ALA A 1 84 ? 9.524 -4.891 -9.328 1.00 82.12 84 ALA A C 1
ATOM 623 O O . ALA A 1 84 ? 9.481 -4.119 -10.276 1.00 82.12 84 ALA A O 1
ATOM 624 N N . ASN A 1 85 ? 10.638 -5.074 -8.610 1.00 83.25 85 ASN A N 1
ATOM 625 C CA . ASN A 1 85 ? 11.855 -4.236 -8.619 1.00 83.25 85 ASN A CA 1
ATOM 626 C C . ASN A 1 85 ? 11.755 -2.916 -7.826 1.00 83.25 85 ASN A C 1
ATOM 628 O O . ASN A 1 85 ? 12.788 -2.328 -7.522 1.00 83.25 85 ASN A O 1
ATOM 632 N N . ASN A 1 86 ? 10.568 -2.456 -7.419 1.00 88.00 86 ASN A N 1
ATOM 633 C CA . ASN A 1 86 ? 10.442 -1.283 -6.545 1.00 88.00 86 ASN A CA 1
ATOM 634 C C . ASN A 1 86 ? 10.408 -1.658 -5.062 1.00 88.00 86 ASN A C 1
ATOM 636 O O . ASN A 1 86 ? 10.108 -2.797 -4.692 1.00 88.00 86 ASN A O 1
ATOM 640 N N . LYS A 1 87 ? 10.687 -0.670 -4.205 1.00 89.06 87 LYS A N 1
ATOM 641 C CA . LYS A 1 87 ? 10.743 -0.864 -2.757 1.00 89.06 87 LYS A CA 1
ATOM 642 C C . LYS A 1 87 ? 10.009 0.221 -1.985 1.00 89.06 87 LYS A C 1
ATOM 644 O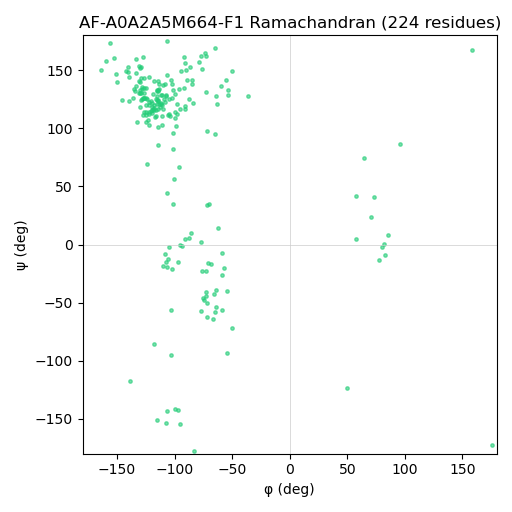 O . LYS A 1 87 ? 10.254 1.412 -2.171 1.00 89.06 87 LYS A O 1
ATOM 649 N N . ILE A 1 88 ? 9.182 -0.209 -1.036 1.00 92.75 88 ILE A N 1
ATOM 650 C CA . ILE A 1 88 ? 8.734 0.630 0.081 1.00 92.75 88 ILE A CA 1
ATOM 651 C C . ILE A 1 88 ? 9.287 -0.009 1.353 1.00 92.75 88 ILE A C 1
ATOM 653 O O . ILE A 1 88 ? 8.888 -1.116 1.712 1.00 92.75 88 ILE A O 1
ATOM 657 N N . HIS A 1 89 ? 10.255 0.637 2.008 1.00 93.69 89 HIS A N 1
ATOM 658 C CA . HIS A 1 89 ? 10.951 0.014 3.135 1.00 93.69 89 HIS A CA 1
ATOM 659 C C . HIS A 1 89 ? 10.091 0.002 4.398 1.00 93.69 89 HIS A C 1
ATOM 661 O O . HIS A 1 89 ? 9.969 -1.035 5.037 1.00 93.69 89 HIS A O 1
ATOM 667 N N . THR A 1 90 ? 9.451 1.116 4.744 1.00 95.75 90 THR A N 1
ATOM 668 C CA . THR A 1 90 ? 8.450 1.161 5.814 1.00 95.75 90 THR A CA 1
ATOM 669 C C . THR A 1 90 ? 7.246 1.983 5.373 1.00 95.75 90 THR A C 1
ATOM 671 O O . THR A 1 90 ? 7.384 3.142 4.988 1.00 95.75 90 THR A O 1
ATOM 674 N N . LEU A 1 91 ? 6.059 1.391 5.475 1.00 97.38 91 LEU A N 1
ATOM 675 C CA . LEU A 1 91 ? 4.764 2.045 5.343 1.00 97.38 91 LEU A CA 1
ATOM 676 C C . LEU A 1 91 ? 4.049 2.030 6.697 1.00 97.38 91 LEU A C 1
ATOM 678 O O . LEU A 1 91 ? 3.704 0.968 7.210 1.00 97.38 91 LEU A O 1
ATOM 682 N N . ILE A 1 92 ? 3.776 3.211 7.243 1.00 98.69 92 ILE A N 1
ATOM 683 C CA . ILE A 1 92 ? 2.942 3.408 8.430 1.00 98.69 92 ILE A CA 1
ATOM 684 C C . ILE A 1 92 ? 1.655 4.104 7.998 1.00 98.69 92 ILE A C 1
ATOM 686 O O . ILE A 1 92 ? 1.652 5.285 7.649 1.00 98.69 92 ILE A O 1
ATOM 690 N N . ASN A 1 93 ? 0.542 3.385 8.046 1.00 98.81 93 ASN A N 1
ATOM 691 C CA . ASN A 1 93 ? -0.776 3.958 7.851 1.00 98.81 93 ASN A CA 1
ATOM 692 C C . ASN A 1 93 ? -1.358 4.386 9.203 1.00 98.81 93 ASN A C 1
ATOM 694 O O . ASN A 1 93 ? -1.594 3.558 10.077 1.00 98.81 93 ASN A O 1
ATOM 698 N N . LYS A 1 94 ? -1.594 5.685 9.361 1.00 98.88 94 LYS A N 1
ATOM 699 C CA . LYS A 1 94 ? -2.326 6.310 10.473 1.00 98.88 94 LYS A CA 1
ATOM 700 C C . LYS A 1 94 ? -3.679 6.877 10.032 1.00 98.88 94 LYS A C 1
ATOM 702 O O . LYS A 1 94 ? -4.528 7.119 10.879 1.00 98.88 94 LYS A O 1
ATOM 707 N N . GLY A 1 95 ? -3.860 7.096 8.731 1.00 98.81 95 GLY A N 1
ATOM 708 C CA . GLY A 1 95 ? -5.082 7.620 8.129 1.00 98.81 95 GLY A CA 1
ATOM 709 C C . GLY A 1 95 ? -5.887 6.558 7.379 1.00 98.81 95 GLY A C 1
ATOM 710 O O . GLY A 1 95 ? -5.957 5.393 7.784 1.00 98.81 95 GLY A O 1
ATOM 711 N N . SER A 1 96 ? -6.490 6.971 6.266 1.00 98.88 96 SER A N 1
ATOM 712 C CA . SER A 1 96 ? -7.387 6.133 5.462 1.00 98.88 96 SER A CA 1
ATOM 713 C C . SER A 1 96 ? -6.802 5.828 4.088 1.00 98.88 96 SER A C 1
ATOM 715 O O . SER A 1 96 ? -6.266 6.714 3.419 1.00 98.88 96 SER A O 1
ATOM 717 N N . ILE A 1 97 ? -6.962 4.581 3.650 1.00 98.94 97 ILE A N 1
ATOM 718 C CA . ILE A 1 97 ? -6.765 4.149 2.266 1.00 98.94 97 ILE A CA 1
ATOM 719 C C . ILE A 1 97 ? -8.105 3.625 1.752 1.00 98.94 97 ILE A C 1
ATOM 721 O O . ILE A 1 97 ? -8.616 2.627 2.254 1.00 98.94 97 ILE A O 1
ATOM 725 N N . GLU A 1 98 ? -8.670 4.298 0.757 1.00 98.81 98 GLU A N 1
ATOM 726 C CA . GLU A 1 98 ? -9.962 3.988 0.145 1.00 98.81 98 GLU A CA 1
ATOM 727 C C . GLU A 1 98 ? -9.754 3.685 -1.340 1.00 98.81 98 GLU A C 1
ATOM 729 O O . GLU A 1 98 ? -9.363 4.560 -2.114 1.00 98.81 98 GLU A O 1
ATOM 734 N N . ALA A 1 99 ? -9.983 2.441 -1.749 1.00 98.69 99 ALA A N 1
ATOM 735 C CA . ALA A 1 99 ? -9.684 1.972 -3.096 1.00 98.69 99 ALA A CA 1
ATOM 736 C C . ALA A 1 99 ? -10.838 1.140 -3.668 1.00 98.69 99 ALA A C 1
ATOM 738 O O . ALA A 1 99 ? -11.346 0.242 -3.006 1.00 98.69 99 ALA A O 1
ATOM 739 N N . GLU A 1 100 ? -11.246 1.379 -4.912 1.00 98.69 100 GLU A N 1
ATOM 740 C CA . GLU A 1 100 ? -12.285 0.554 -5.551 1.00 98.69 100 GLU A CA 1
ATOM 741 C C . GLU A 1 100 ? -11.758 -0.822 -6.004 1.00 98.69 100 GLU A C 1
ATOM 743 O O . GLU A 1 100 ? -12.540 -1.764 -6.102 1.00 98.69 100 GLU A O 1
ATOM 748 N N . LEU A 1 101 ? -10.444 -0.977 -6.223 1.00 97.88 101 LEU A N 1
ATOM 749 C CA . LEU A 1 101 ? -9.809 -2.267 -6.517 1.00 97.88 101 LEU A CA 1
ATOM 750 C C . LEU A 1 101 ? -9.072 -2.806 -5.284 1.00 97.88 101 LEU A C 1
ATOM 752 O O . LEU A 1 101 ? -9.690 -3.438 -4.435 1.00 97.88 101 LEU A O 1
ATOM 756 N N . ASN A 1 102 ? -7.768 -2.567 -5.150 1.00 98.06 102 ASN A N 1
ATOM 757 C CA . ASN A 1 102 ? -6.983 -3.055 -4.015 1.00 98.06 102 ASN A CA 1
ATOM 758 C C . ASN A 1 102 ? -6.467 -1.885 -3.172 1.00 98.06 102 ASN A C 1
ATOM 760 O O . ASN A 1 102 ? -6.040 -0.870 -3.718 1.00 98.06 102 ASN A O 1
ATOM 764 N N . GLY A 1 103 ? -6.459 -2.018 -1.847 1.00 98.31 103 GLY A N 1
ATOM 765 C CA . GLY A 1 103 ? -5.940 -0.967 -0.965 1.00 98.31 103 GLY A CA 1
ATOM 766 C C . GLY A 1 103 ? -4.442 -0.767 -1.175 1.00 98.31 103 GLY A C 1
ATOM 767 O O . GLY A 1 103 ? -3.987 0.311 -1.562 1.00 98.31 103 GLY A O 1
ATOM 768 N N . ILE A 1 104 ? -3.690 -1.847 -0.987 1.00 95.62 104 ILE A N 1
ATOM 769 C CA . ILE A 1 104 ? -2.273 -1.948 -1.327 1.00 95.62 104 ILE A CA 1
ATOM 770 C C . ILE A 1 104 ? -2.121 -3.152 -2.245 1.00 95.62 104 ILE A C 1
ATOM 772 O O . ILE A 1 104 ? -2.563 -4.244 -1.895 1.00 95.62 104 ILE A O 1
ATOM 776 N N . SER A 1 105 ? -1.516 -2.960 -3.412 1.00 91.88 105 SER A N 1
ATOM 777 C CA . SER A 1 105 ? -1.304 -4.022 -4.383 1.00 91.88 105 SER A CA 1
ATOM 778 C C . SER A 1 105 ? 0.141 -4.141 -4.802 1.00 91.88 105 SER A C 1
ATOM 780 O O . SER A 1 105 ? 0.856 -3.165 -5.033 1.00 91.88 105 SER A O 1
ATOM 782 N N . PHE A 1 106 ? 0.490 -5.396 -4.988 1.00 84.44 106 PHE A N 1
ATOM 783 C CA . PHE A 1 106 ? 1.728 -5.888 -5.538 1.00 84.44 106 PHE A CA 1
ATOM 784 C C . PHE A 1 106 ? 1.435 -6.472 -6.909 1.00 84.44 106 PHE A C 1
ATOM 786 O O . PHE A 1 106 ? 0.378 -7.076 -7.104 1.00 84.44 106 PHE A O 1
ATOM 793 N N . TYR A 1 107 ? 2.299 -6.183 -7.877 1.00 75.06 107 TYR A N 1
ATOM 794 C CA . TYR A 1 107 ? 2.093 -6.610 -9.254 1.00 75.06 107 TYR A CA 1
ATOM 795 C C . TYR A 1 107 ? 3.422 -6.817 -9.996 1.00 75.06 107 TYR A C 1
ATOM 797 O O . TYR A 1 107 ? 4.385 -6.087 -9.760 1.00 75.06 107 TYR A O 1
ATOM 805 N N . ASP A 1 108 ? 3.464 -7.786 -10.913 1.00 71.62 108 ASP A N 1
ATOM 806 C CA . ASP A 1 108 ? 4.589 -7.998 -11.838 1.00 71.62 108 ASP A CA 1
ATOM 807 C C . ASP A 1 108 ? 4.222 -7.275 -13.132 1.00 71.62 108 ASP A C 1
ATOM 809 O O . ASP A 1 108 ? 3.205 -7.612 -13.746 1.00 71.62 108 ASP A O 1
ATOM 813 N N . ALA A 1 109 ? 4.981 -6.253 -13.531 1.00 63.44 109 ALA A N 1
ATOM 814 C CA . ALA A 1 109 ? 4.711 -5.579 -14.795 1.00 63.44 109 ALA A CA 1
ATOM 815 C C . ALA A 1 109 ? 4.919 -6.597 -15.939 1.00 63.44 109 ALA A C 1
ATOM 817 O O . ALA A 1 109 ? 5.999 -7.173 -16.043 1.00 63.44 109 ALA A O 1
ATOM 818 N N . PRO A 1 110 ? 3.898 -6.874 -16.775 1.00 52.53 110 PRO A N 1
ATOM 819 C CA . PRO A 1 110 ? 3.934 -7.967 -17.749 1.00 52.53 110 PRO A CA 1
ATOM 820 C C . PRO A 1 110 ? 4.896 -7.699 -18.908 1.00 52.53 110 PRO A C 1
ATOM 822 O O . PRO A 1 110 ? 5.267 -8.628 -19.618 1.00 52.53 110 PRO A O 1
ATOM 825 N N . ASP A 1 111 ? 5.306 -6.446 -19.078 1.00 55.06 111 ASP A N 1
ATOM 826 C CA . ASP A 1 111 ? 6.142 -5.984 -20.165 1.00 55.06 111 ASP A CA 1
ATOM 827 C C . ASP A 1 111 ? 7.314 -5.193 -19.586 1.00 55.06 111 ASP A C 1
ATOM 829 O O . ASP A 1 111 ? 7.140 -4.425 -18.644 1.00 55.06 111 ASP A O 1
ATOM 833 N N . GLU A 1 112 ? 8.475 -5.356 -20.224 1.00 50.34 112 GLU A N 1
ATOM 834 C CA . GLU A 1 112 ? 9.720 -4.597 -20.043 1.00 50.34 112 GLU A CA 1
ATOM 835 C C . GLU A 1 112 ? 10.761 -5.198 -19.095 1.00 50.34 112 GLU A C 1
ATOM 837 O O . GLU A 1 112 ? 10.876 -4.811 -17.941 1.00 50.34 112 GLU A O 1
ATOM 842 N N . GLY A 1 113 ? 11.612 -6.079 -19.640 1.00 49.44 113 GLY A N 1
ATOM 843 C CA . GLY A 1 113 ? 13.064 -6.097 -19.379 1.00 49.44 113 GLY A CA 1
ATOM 844 C C . GLY A 1 113 ? 13.567 -6.246 -17.936 1.00 49.44 113 GLY A C 1
ATOM 845 O O . GLY A 1 113 ? 14.779 -6.178 -17.724 1.00 49.44 113 GLY A O 1
ATOM 846 N N . SER A 1 114 ? 12.686 -6.449 -16.958 1.00 52.88 114 SER A N 1
ATOM 847 C CA . SER A 1 114 ? 13.031 -6.511 -15.549 1.00 52.88 114 SER A CA 1
ATOM 848 C C . SER A 1 114 ? 13.764 -7.820 -15.290 1.00 52.88 114 SER A C 1
ATOM 850 O O . SER A 1 114 ? 13.212 -8.908 -15.156 1.00 52.88 114 SER A O 1
ATOM 852 N N . ILE A 1 115 ? 15.084 -7.711 -15.265 1.00 54.00 115 ILE A N 1
ATOM 853 C CA . ILE A 1 115 ? 16.003 -8.794 -14.913 1.00 54.00 115 ILE A CA 1
ATOM 854 C C . ILE A 1 115 ? 15.898 -9.159 -13.418 1.00 54.00 115 ILE A C 1
ATOM 856 O O . ILE A 1 115 ? 16.265 -10.266 -13.012 1.00 54.00 115 ILE A O 1
ATOM 860 N N . ASN A 1 116 ? 15.306 -8.277 -12.599 1.00 58.25 116 ASN A N 1
ATOM 861 C CA . ASN A 1 116 ? 15.220 -8.385 -11.144 1.00 58.25 116 ASN A CA 1
ATOM 862 C C . ASN A 1 116 ? 13.765 -8.336 -10.637 1.00 58.25 116 ASN A C 1
ATOM 864 O O . ASN A 1 116 ? 13.365 -7.416 -9.937 1.00 58.25 116 ASN A O 1
ATOM 868 N N . ASN A 1 117 ? 12.986 -9.386 -10.917 1.00 64.19 117 ASN A N 1
ATOM 869 C CA . ASN A 1 117 ? 11.584 -9.533 -10.464 1.00 64.19 117 ASN A CA 1
ATOM 870 C C . ASN A 1 117 ? 11.416 -9.812 -8.958 1.00 64.19 117 ASN A C 1
ATOM 872 O O . ASN A 1 117 ? 10.549 -10.586 -8.557 1.00 64.19 117 ASN A O 1
ATOM 876 N N . LYS A 1 118 ? 12.284 -9.257 -8.108 1.00 70.94 118 LYS A N 1
ATOM 877 C CA . LYS A 1 118 ? 12.123 -9.345 -6.658 1.00 70.94 118 LYS A CA 1
ATOM 878 C C . LYS A 1 118 ? 11.206 -8.221 -6.207 1.00 70.94 118 LYS A C 1
ATOM 880 O O . LYS A 1 118 ? 11.344 -7.083 -6.648 1.00 70.94 118 LYS A O 1
ATOM 885 N N . MET A 1 119 ? 10.301 -8.541 -5.299 1.00 71.00 119 MET A N 1
ATOM 886 C CA . MET A 1 119 ? 9.468 -7.544 -4.655 1.00 71.00 119 MET A CA 1
ATOM 887 C C . MET A 1 119 ? 9.850 -7.412 -3.188 1.00 71.00 119 MET A C 1
ATOM 889 O O . MET A 1 119 ? 9.929 -8.415 -2.477 1.00 71.00 119 MET A O 1
ATOM 893 N N . GLU A 1 120 ? 10.098 -6.177 -2.756 1.00 74.56 120 GLU A N 1
ATOM 894 C CA . GLU A 1 120 ? 10.469 -5.854 -1.383 1.00 74.56 120 GLU A CA 1
ATOM 895 C C . GLU A 1 120 ? 9.504 -4.820 -0.808 1.00 74.56 120 GLU A C 1
ATOM 897 O O . GLU A 1 120 ? 9.595 -3.628 -1.110 1.00 74.56 120 GLU A O 1
ATOM 902 N N . LEU A 1 121 ? 8.607 -5.258 0.069 1.00 68.44 121 LEU A N 1
ATOM 903 C CA . LEU A 1 121 ? 7.921 -4.334 0.960 1.00 68.44 121 LEU A CA 1
ATOM 904 C C . LEU A 1 121 ? 8.351 -4.645 2.357 1.00 68.44 121 LEU A C 1
ATOM 906 O O . LEU A 1 121 ? 7.841 -5.601 2.907 1.00 68.44 121 LEU A O 1
ATOM 910 N N . GLY A 1 122 ? 9.273 -3.863 2.911 1.00 83.38 122 GLY A N 1
ATOM 911 C CA . GLY A 1 122 ? 9.814 -4.127 4.242 1.00 83.38 122 GLY A CA 1
ATOM 912 C C . GLY A 1 122 ? 8.698 -4.238 5.280 1.00 83.38 122 GLY A C 1
ATOM 913 O O . GLY A 1 122 ? 8.111 -5.299 5.478 1.00 83.38 122 GLY A O 1
ATOM 914 N N . LYS A 1 123 ? 8.361 -3.149 5.956 1.00 91.56 123 LYS A N 1
ATOM 915 C CA . LYS A 1 123 ? 7.384 -3.181 7.042 1.00 91.56 123 LYS A CA 1
ATOM 916 C C . LYS A 1 123 ? 6.102 -2.442 6.678 1.00 91.56 123 LYS A C 1
ATOM 918 O O . LYS A 1 123 ? 6.157 -1.277 6.298 1.00 91.56 123 LYS A O 1
ATOM 923 N N . ILE A 1 124 ? 4.949 -3.087 6.846 1.00 94.62 124 ILE A N 1
ATOM 924 C CA . ILE A 1 124 ? 3.625 -2.460 6.734 1.00 94.62 124 ILE A CA 1
ATOM 925 C C . ILE A 1 124 ? 2.989 -2.437 8.122 1.00 94.62 124 ILE A C 1
ATOM 927 O O . ILE A 1 124 ? 2.787 -3.482 8.734 1.00 94.62 124 ILE A O 1
ATOM 931 N N . ILE A 1 125 ? 2.655 -1.249 8.619 1.00 98.00 125 ILE A N 1
ATOM 932 C CA . ILE A 1 125 ? 2.038 -1.054 9.933 1.00 98.00 125 ILE A CA 1
ATOM 933 C C . ILE A 1 125 ? 0.767 -0.241 9.767 1.00 98.00 125 ILE A C 1
ATOM 935 O O . ILE A 1 125 ? 0.795 0.865 9.231 1.00 98.00 125 ILE A O 1
ATOM 939 N N . LEU A 1 126 ? -0.339 -0.762 10.275 1.00 98.69 126 LEU A N 1
ATOM 940 C CA . LEU A 1 126 ? -1.587 -0.033 10.410 1.00 98.69 126 LEU A CA 1
ATOM 941 C C . LEU A 1 126 ? -1.762 0.322 11.881 1.00 98.69 126 LEU A C 1
ATOM 943 O O . LEU A 1 126 ? -1.921 -0.556 12.730 1.00 98.69 126 LEU A O 1
ATOM 947 N N . GLU A 1 127 ? -1.684 1.614 12.178 1.00 98.81 127 GLU A N 1
ATOM 948 C CA . GLU A 1 127 ? -1.825 2.156 13.526 1.00 98.81 127 GLU A CA 1
ATOM 949 C C . GLU A 1 127 ? -3.289 2.195 13.971 1.00 98.81 127 GLU A C 1
ATOM 951 O O . GLU A 1 127 ? -4.216 2.133 13.159 1.00 98.81 127 GLU A O 1
ATOM 956 N N . ALA A 1 128 ? -3.503 2.314 15.281 1.00 98.50 128 ALA A N 1
ATOM 957 C CA . ALA A 1 128 ? -4.840 2.443 15.851 1.00 98.50 128 ALA A CA 1
ATOM 958 C C . ALA A 1 128 ? -5.614 3.606 15.200 1.00 98.50 128 ALA A C 1
ATOM 960 O O . ALA A 1 128 ? -5.081 4.705 15.050 1.00 98.50 128 ALA A O 1
ATOM 961 N N . GLY A 1 129 ? -6.870 3.363 14.819 1.00 98.31 129 GLY A N 1
ATOM 962 C CA . GLY A 1 129 ? -7.724 4.338 14.136 1.00 98.31 129 GLY A CA 1
ATOM 963 C C . GLY A 1 129 ? -7.504 4.438 12.623 1.00 98.31 129 GLY A C 1
ATOM 964 O O . GLY A 1 129 ? -8.306 5.079 11.946 1.00 98.31 129 GLY A O 1
ATOM 965 N N . SER A 1 130 ? -6.470 3.791 12.077 1.00 98.81 130 SER A N 1
ATOM 966 C CA . SER A 1 130 ? -6.233 3.752 10.633 1.00 98.81 130 SER A CA 1
ATOM 967 C C . SER A 1 130 ? -7.131 2.734 9.929 1.00 98.81 130 SER A C 1
ATOM 969 O O . SER A 1 130 ? -7.615 1.771 10.536 1.00 98.81 130 SER A O 1
ATOM 971 N N . SER A 1 131 ? -7.347 2.927 8.627 1.00 98.81 131 SER A N 1
ATOM 972 C CA . SER A 1 131 ? -8.142 1.988 7.838 1.00 98.81 131 SER A CA 1
ATOM 973 C C . SER A 1 131 ? -7.622 1.761 6.424 1.00 98.81 131 SER A C 1
ATOM 975 O O . SER A 1 131 ? -7.055 2.655 5.793 1.00 98.81 131 SER A O 1
ATOM 977 N N . ILE A 1 132 ? -7.862 0.548 5.928 1.00 98.88 132 ILE A N 1
ATOM 978 C CA . ILE A 1 132 ? -7.840 0.192 4.513 1.00 98.88 132 ILE A CA 1
ATOM 979 C C . ILE A 1 132 ? -9.228 -0.343 4.153 1.00 98.88 132 ILE A C 1
ATOM 981 O O . ILE A 1 132 ? -9.709 -1.301 4.763 1.00 98.88 132 ILE A O 1
ATOM 985 N N . LYS A 1 133 ? -9.870 0.272 3.162 1.00 98.62 133 LYS A N 1
ATOM 986 C CA . LYS A 1 133 ? -11.156 -0.146 2.599 1.00 98.62 133 LYS A CA 1
ATOM 987 C C . LYS A 1 133 ? -10.996 -0.320 1.099 1.00 98.62 133 LYS A C 1
ATOM 989 O O . LYS A 1 133 ? -10.782 0.657 0.384 1.00 98.62 133 LYS A O 1
ATOM 994 N N . ALA A 1 134 ? -11.070 -1.562 0.643 1.00 98.56 134 ALA A N 1
ATOM 995 C CA . ALA A 1 134 ? -10.848 -1.933 -0.744 1.00 98.56 134 ALA A CA 1
ATOM 996 C C . ALA A 1 134 ? -12.065 -2.653 -1.342 1.00 98.56 134 ALA A C 1
ATOM 998 O O . ALA A 1 134 ? -12.704 -3.457 -0.666 1.00 98.56 134 ALA A O 1
ATOM 999 N N . GLY A 1 135 ? -12.373 -2.425 -2.619 1.00 98.12 135 GLY A N 1
ATOM 1000 C CA . GLY A 1 135 ? -13.458 -3.141 -3.304 1.00 98.12 135 GLY A CA 1
ATOM 1001 C C . GLY A 1 135 ? -13.135 -4.604 -3.635 1.00 98.12 135 GLY A C 1
ATOM 1002 O O . GLY A 1 135 ? -14.046 -5.417 -3.743 1.00 98.12 135 GLY A O 1
ATOM 1003 N N . ASN A 1 136 ? -11.855 -4.972 -3.726 1.00 97.25 136 ASN A N 1
ATOM 1004 C CA . ASN A 1 136 ? -11.381 -6.337 -3.959 1.00 97.25 136 ASN A CA 1
ATOM 1005 C C . ASN A 1 136 ? -10.533 -6.849 -2.784 1.00 97.25 136 ASN A C 1
ATOM 1007 O O . ASN A 1 136 ? -11.077 -7.479 -1.883 1.00 97.25 136 ASN A O 1
ATOM 1011 N N . ASN A 1 137 ? -9.227 -6.578 -2.735 1.00 97.81 137 ASN A N 1
ATOM 1012 C CA . ASN A 1 137 ? -8.376 -7.030 -1.630 1.00 97.81 137 ASN A CA 1
ATOM 1013 C C . ASN A 1 137 ? -7.840 -5.834 -0.834 1.00 97.81 137 ASN A C 1
ATOM 1015 O O . ASN A 1 137 ? -7.323 -4.883 -1.420 1.00 97.81 137 ASN A O 1
ATOM 1019 N N . GLY A 1 138 ? -7.931 -5.871 0.499 1.00 98.12 138 GLY A N 1
ATOM 1020 C CA . GLY A 1 138 ? -7.358 -4.819 1.348 1.00 98.12 138 GLY A CA 1
ATOM 1021 C C . GLY A 1 138 ? -5.849 -4.702 1.119 1.00 98.12 138 GLY A C 1
ATOM 1022 O O . GLY A 1 138 ? -5.351 -3.658 0.694 1.00 98.12 138 GLY A O 1
ATOM 1023 N N . ILE A 1 139 ? -5.144 -5.815 1.308 1.00 95.56 139 ILE A N 1
ATOM 1024 C CA . ILE A 1 139 ? -3.746 -6.000 0.912 1.00 95.56 139 ILE A CA 1
ATOM 1025 C C . ILE A 1 139 ? -3.685 -7.164 -0.078 1.00 95.56 139 ILE A C 1
ATOM 1027 O O . ILE A 1 139 ? -4.100 -8.277 0.238 1.00 95.56 139 ILE A O 1
ATOM 1031 N N . ASN A 1 140 ? -3.181 -6.900 -1.280 1.00 93.06 140 ASN A N 1
ATOM 1032 C CA . ASN A 1 140 ? -3.085 -7.855 -2.374 1.00 93.06 140 ASN A CA 1
ATOM 1033 C C . ASN A 1 140 ? -1.624 -8.210 -2.649 1.00 9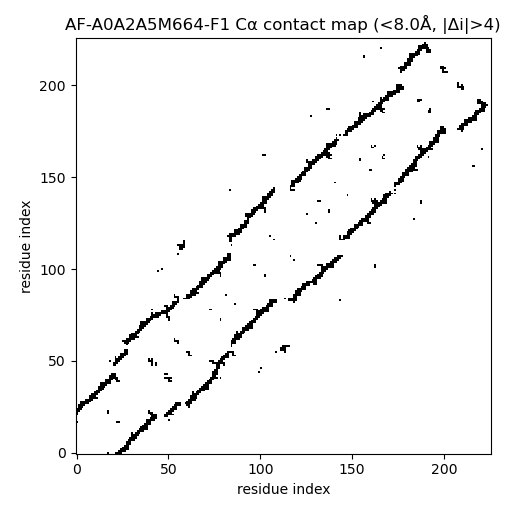3.06 140 ASN A C 1
ATOM 1035 O O . ASN A 1 140 ? -0.922 -7.430 -3.293 1.00 93.06 140 ASN A O 1
ATOM 1039 N N . ILE A 1 141 ? -1.188 -9.383 -2.188 1.00 86.88 141 ILE A N 1
ATOM 1040 C CA . ILE A 1 141 ? 0.133 -9.952 -2.469 1.00 86.88 141 ILE A CA 1
ATOM 1041 C C . ILE A 1 141 ? -0.008 -11.017 -3.542 1.00 86.88 141 ILE A C 1
ATOM 1043 O O . ILE A 1 141 ? -0.110 -12.211 -3.268 1.00 86.88 141 ILE A O 1
ATOM 1047 N N . ASP A 1 142 ? -0.038 -10.554 -4.781 1.00 77.50 142 ASP A N 1
ATOM 1048 C CA . ASP A 1 142 ? -0.143 -11.393 -5.962 1.00 77.50 142 ASP A CA 1
ATOM 1049 C C . ASP A 1 142 ? 0.935 -10.972 -6.969 1.00 77.50 142 ASP A C 1
ATOM 1051 O O . ASP A 1 142 ? 1.370 -9.825 -6.966 1.00 77.50 142 ASP A O 1
ATOM 1055 N N . SER A 1 143 ? 1.369 -11.886 -7.838 1.00 62.00 143 SER A N 1
ATOM 1056 C CA . SER A 1 143 ? 2.237 -11.562 -8.982 1.00 62.00 143 SER A CA 1
ATOM 1057 C C . SER A 1 143 ? 3.654 -11.032 -8.646 1.00 62.00 143 SER A C 1
ATOM 1059 O O . SER A 1 143 ? 3.957 -9.870 -8.888 1.00 62.00 143 SER A O 1
ATOM 1061 N N . PRO A 1 144 ? 4.596 -11.881 -8.198 1.00 59.47 144 PRO A N 1
ATOM 1062 C CA . PRO A 1 144 ? 5.745 -12.093 -9.090 1.00 59.47 144 PRO A CA 1
ATOM 1063 C C . PRO A 1 144 ? 6.122 -13.565 -9.265 1.00 59.47 144 PRO A C 1
ATOM 1065 O O . PRO A 1 144 ? 5.822 -14.432 -8.445 1.00 59.47 144 PRO A O 1
ATOM 1068 N N . SER A 1 145 ? 6.841 -13.844 -10.348 1.00 57.53 145 SER A N 1
ATOM 1069 C CA . SER A 1 145 ? 7.508 -15.133 -10.613 1.00 57.53 145 SER A CA 1
ATOM 1070 C C . SER A 1 145 ? 8.540 -15.552 -9.540 1.00 57.53 145 SER A C 1
ATOM 1072 O O . SER A 1 145 ? 9.039 -16.676 -9.581 1.00 57.53 145 SER A O 1
ATOM 1074 N N . LYS A 1 146 ? 8.857 -14.674 -8.575 1.00 63.78 146 LYS A N 1
ATOM 1075 C CA . LYS A 1 146 ? 9.835 -14.862 -7.489 1.00 63.78 146 LYS A CA 1
ATOM 1076 C C . LYS A 1 146 ? 9.204 -14.570 -6.107 1.00 63.78 146 LYS A C 1
ATOM 1078 O O . LYS A 1 146 ? 8.173 -13.899 -6.054 1.00 63.78 146 LYS A O 1
ATOM 1083 N N . PRO A 1 147 ? 9.810 -15.038 -4.993 1.00 63.06 147 PRO A N 1
ATOM 1084 C CA . PRO 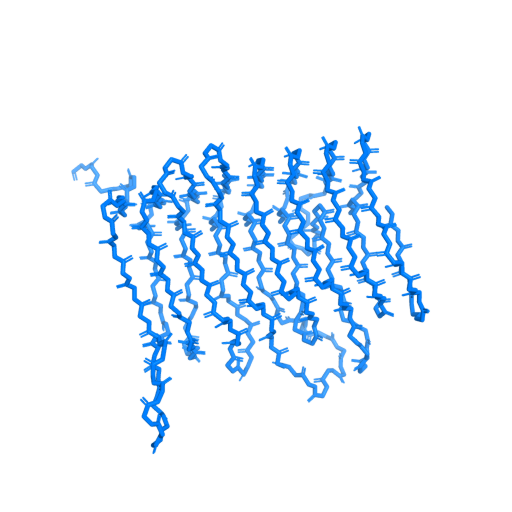A 1 147 ? 9.319 -14.775 -3.636 1.00 63.06 147 PRO A CA 1
ATOM 1085 C C . PRO A 1 147 ? 9.171 -13.279 -3.329 1.00 63.06 147 PRO A C 1
ATOM 1087 O O . PRO A 1 147 ? 10.016 -12.467 -3.723 1.00 63.06 147 PRO A O 1
ATOM 1090 N N . VAL A 1 148 ? 8.118 -12.924 -2.592 1.00 66.38 148 VAL A N 1
ATOM 1091 C CA . VAL A 1 148 ? 7.924 -11.570 -2.057 1.00 66.38 148 VAL A CA 1
ATOM 1092 C C . VAL A 1 148 ? 8.626 -11.502 -0.708 1.00 66.38 148 VAL A C 1
ATOM 1094 O O . VAL A 1 148 ? 8.363 -12.321 0.172 1.00 66.38 148 VAL A O 1
ATOM 1097 N N . ILE A 1 149 ? 9.519 -10.527 -0.537 1.00 65.75 149 ILE A N 1
ATOM 1098 C CA . ILE A 1 149 ? 10.181 -10.290 0.745 1.00 65.75 149 ILE A CA 1
ATOM 1099 C C . ILE A 1 149 ? 9.471 -9.143 1.448 1.00 65.75 149 ILE A C 1
ATOM 1101 O O . ILE A 1 149 ? 9.505 -8.000 0.990 1.00 65.75 149 ILE A O 1
ATOM 1105 N N . SER A 1 150 ? 8.844 -9.465 2.574 1.00 65.25 150 SER A N 1
ATOM 1106 C CA . SER A 1 150 ? 8.365 -8.476 3.527 1.00 65.25 150 SER A CA 1
ATOM 1107 C C . SER A 1 150 ? 8.827 -8.819 4.934 1.00 65.25 150 SER A C 1
ATOM 1109 O O . SER A 1 150 ? 8.846 -9.987 5.312 1.00 65.25 150 SER A O 1
ATOM 1111 N N . ASP A 1 151 ? 9.218 -7.799 5.694 1.00 76.88 151 ASP A N 1
ATOM 1112 C CA . ASP A 1 151 ? 9.716 -7.935 7.062 1.00 76.88 151 ASP A CA 1
ATOM 1113 C C . ASP A 1 151 ? 8.561 -8.224 8.032 1.00 76.88 151 ASP A C 1
ATOM 1115 O O . ASP A 1 151 ? 8.655 -9.132 8.858 1.00 76.88 151 ASP A O 1
ATOM 1119 N N . ALA A 1 152 ? 7.461 -7.463 7.943 1.00 87.56 152 ALA A N 1
ATOM 1120 C CA . ALA A 1 152 ? 6.261 -7.680 8.755 1.00 87.56 152 ALA A CA 1
ATOM 1121 C C . ALA A 1 152 ? 5.028 -6.948 8.204 1.00 87.56 152 ALA A C 1
ATOM 1123 O O . ALA A 1 152 ? 5.131 -5.841 7.668 1.00 87.56 152 ALA A O 1
ATOM 1124 N N . ILE A 1 153 ? 3.851 -7.528 8.452 1.00 93.19 153 ILE A N 1
ATOM 1125 C CA . ILE A 1 153 ? 2.550 -6.865 8.310 1.00 93.19 153 ILE A CA 1
ATOM 1126 C C . ILE A 1 153 ? 1.890 -6.828 9.688 1.00 93.19 153 ILE A C 1
ATOM 1128 O O . ILE A 1 153 ? 1.592 -7.865 10.274 1.00 93.19 153 ILE A O 1
ATOM 1132 N N . GLU A 1 154 ? 1.646 -5.633 10.215 1.00 96.75 154 GLU A N 1
ATOM 1133 C CA . GLU A 1 154 ? 1.057 -5.431 11.538 1.00 96.75 154 GLU A CA 1
ATOM 1134 C C . GLU A 1 154 ? -0.256 -4.654 11.428 1.00 96.75 154 GLU A C 1
ATOM 1136 O O . GLU A 1 154 ? -0.269 -3.474 11.078 1.00 96.75 154 GLU A O 1
ATOM 1141 N N . VAL A 1 155 ? -1.365 -5.299 11.783 1.00 98.50 155 VAL A N 1
ATOM 1142 C CA . VAL A 1 155 ? -2.672 -4.652 11.945 1.00 98.50 155 VAL A CA 1
ATOM 1143 C C . VAL A 1 155 ? -2.898 -4.446 13.435 1.00 98.50 155 VAL A C 1
ATOM 1145 O O . VAL A 1 155 ? -3.293 -5.375 14.144 1.00 98.50 155 VAL A O 1
ATOM 1148 N N . LYS A 1 156 ? -2.590 -3.251 13.948 1.00 98.62 156 LYS A N 1
ATOM 1149 C CA . LYS A 1 156 ? -2.663 -2.976 15.389 1.00 98.62 156 LYS A CA 1
ATOM 1150 C C . LYS A 1 156 ? -4.106 -2.880 15.876 1.00 98.62 156 LYS A C 1
ATOM 1152 O O . LYS A 1 156 ? -5.042 -2.683 15.107 1.00 98.62 156 LYS A O 1
ATOM 1157 N N . LYS A 1 157 ? -4.286 -2.995 17.193 1.00 98.50 157 LYS A N 1
ATOM 1158 C CA . LYS A 1 157 ? -5.596 -2.856 17.837 1.00 98.50 157 LYS A CA 1
ATOM 1159 C C . LYS A 1 157 ? -6.256 -1.532 17.446 1.00 98.50 157 LYS A C 1
ATOM 1161 O O . LYS A 1 157 ? -5.652 -0.473 17.585 1.00 98.50 157 LYS A O 1
ATOM 1166 N N . GLY A 1 158 ? -7.502 -1.610 16.986 1.00 98.19 158 GLY A N 1
ATOM 1167 C CA . GLY A 1 158 ? -8.266 -0.456 16.506 1.00 98.19 158 GLY A CA 1
ATOM 1168 C C . GLY A 1 158 ? -7.964 -0.038 15.063 1.00 98.19 158 GLY A C 1
ATOM 1169 O O . GLY A 1 158 ? -8.562 0.929 14.605 1.00 98.19 158 GLY A O 1
ATOM 1170 N N . ALA A 1 159 ? -7.061 -0.723 14.357 1.00 98.81 159 ALA A N 1
ATOM 1171 C CA . ALA A 1 159 ? -6.923 -0.605 12.909 1.00 98.81 159 ALA A CA 1
ATOM 1172 C C . ALA A 1 159 ? -7.884 -1.563 12.190 1.00 98.81 159 ALA A C 1
ATOM 1174 O O . ALA A 1 159 ? -8.220 -2.622 12.728 1.00 98.81 159 ALA A O 1
ATOM 1175 N N . VAL A 1 160 ? -8.284 -1.208 10.966 1.00 98.69 160 VAL A N 1
ATOM 1176 C CA . VAL A 1 160 ? -9.198 -2.015 10.142 1.00 98.69 160 VAL A CA 1
ATOM 1177 C C . VAL A 1 160 ? -8.624 -2.236 8.745 1.00 98.69 160 VAL A C 1
ATOM 1179 O O . VAL A 1 160 ? -8.257 -1.282 8.061 1.00 98.69 160 VAL A O 1
ATOM 1182 N N . VAL A 1 161 ? -8.611 -3.485 8.287 1.00 98.75 161 VAL A N 1
ATOM 1183 C CA . VAL A 1 161 ? -8.385 -3.860 6.886 1.00 98.75 161 VAL A CA 1
ATOM 1184 C C . VAL A 1 161 ? -9.627 -4.559 6.374 1.00 98.75 161 VAL A C 1
ATOM 1186 O O . VAL A 1 161 ? -9.997 -5.608 6.884 1.00 98.75 161 VAL A O 1
ATOM 1189 N N . SER A 1 162 ? -10.245 -4.003 5.340 1.00 98.31 162 SER A N 1
ATOM 1190 C CA . SER A 1 162 ? -11.410 -4.595 4.692 1.00 98.31 162 SER A CA 1
ATOM 1191 C C . SER A 1 162 ? -11.217 -4.641 3.182 1.00 98.31 162 SER A C 1
ATOM 1193 O O . SER A 1 162 ? -10.796 -3.653 2.574 1.00 98.31 162 SER A O 1
ATOM 1195 N N . GLY A 1 163 ? -11.515 -5.788 2.577 1.00 98.00 163 GLY A N 1
ATOM 1196 C CA . GLY A 1 163 ? -11.567 -5.944 1.124 1.00 98.00 163 GLY A CA 1
ATOM 1197 C C . GLY A 1 163 ? -12.847 -6.642 0.682 1.00 98.00 163 GLY A C 1
ATOM 1198 O O . GLY A 1 163 ? -13.289 -7.586 1.327 1.00 98.00 163 GLY A O 1
ATOM 1199 N N . GLY A 1 164 ? -13.459 -6.223 -0.424 1.00 97.38 164 GLY A N 1
ATOM 1200 C CA . GLY A 1 164 ? -14.705 -6.837 -0.899 1.00 97.38 164 GLY A CA 1
ATOM 1201 C C . GLY A 1 164 ? -14.605 -8.342 -1.186 1.00 97.38 164 GLY A C 1
ATOM 1202 O O . GLY A 1 164 ? -15.596 -9.047 -1.034 1.00 97.38 164 GLY A O 1
ATOM 1203 N N . LYS A 1 165 ? -13.415 -8.862 -1.507 1.00 96.06 165 LYS A N 1
ATOM 1204 C CA . LYS A 1 165 ? -13.098 -10.295 -1.608 1.00 96.06 165 LYS A CA 1
ATOM 1205 C C . LYS A 1 165 ? -12.319 -10.787 -0.389 1.00 96.06 165 LYS A C 1
ATOM 1207 O O . LYS A 1 165 ? -12.783 -11.715 0.269 1.00 96.06 165 LYS A O 1
ATOM 1212 N N . SER A 1 166 ? -11.171 -10.177 -0.087 1.00 97.12 166 SER A N 1
ATOM 1213 C CA . SER A 1 166 ? -10.320 -10.588 1.041 1.00 97.12 166 SER A CA 1
ATOM 1214 C C . SER A 1 166 ? -9.738 -9.392 1.784 1.00 97.12 166 SER A C 1
ATOM 1216 O O . SER A 1 166 ? -9.343 -8.412 1.157 1.00 97.12 166 SER A O 1
ATOM 1218 N N . GLY A 1 167 ? -9.596 -9.474 3.105 1.00 97.81 167 GLY A N 1
ATOM 1219 C CA . GLY A 1 167 ? -8.843 -8.462 3.852 1.00 97.81 167 GLY A CA 1
ATOM 1220 C C . GLY A 1 167 ? -7.369 -8.475 3.442 1.00 97.81 167 GLY A C 1
ATOM 1221 O O . GLY A 1 167 ? -6.828 -7.466 2.991 1.00 97.81 167 GLY A O 1
ATOM 1222 N N . ILE A 1 168 ? -6.745 -9.649 3.512 1.00 95.62 168 ILE A N 1
ATOM 1223 C CA . ILE A 1 168 ? -5.386 -9.912 3.030 1.00 95.62 168 ILE A CA 1
ATOM 1224 C C . ILE A 1 168 ? -5.436 -11.107 2.076 1.00 95.62 168 ILE A C 1
ATOM 1226 O O . ILE A 1 168 ? -5.944 -12.168 2.430 1.00 95.62 168 ILE A O 1
ATOM 1230 N N . TYR A 1 169 ? -4.909 -10.940 0.869 1.00 93.44 169 TYR A N 1
ATOM 1231 C CA . TYR A 1 169 ? -4.787 -12.002 -0.124 1.00 93.44 169 TYR A CA 1
ATOM 1232 C C . TYR A 1 169 ? -3.313 -12.294 -0.403 1.00 93.44 169 TYR A C 1
ATOM 1234 O O . TYR A 1 169 ? -2.528 -11.373 -0.635 1.00 93.44 169 TYR A O 1
ATOM 1242 N N . ILE A 1 170 ? -2.962 -13.577 -0.393 1.00 88.50 170 ILE A N 1
ATOM 1243 C CA . ILE A 1 170 ? -1.649 -14.114 -0.745 1.00 88.50 170 ILE A CA 1
ATOM 1244 C C . ILE A 1 170 ? -1.859 -15.113 -1.885 1.00 88.50 170 ILE A C 1
ATOM 1246 O O . ILE A 1 170 ? -2.495 -16.148 -1.687 1.00 88.50 170 ILE A O 1
ATOM 1250 N N . GLY A 1 171 ? -1.359 -14.783 -3.075 1.00 81.31 171 GLY A N 1
ATOM 1251 C CA . GLY A 1 171 ? -1.619 -15.528 -4.307 1.00 81.31 171 GLY A CA 1
ATOM 1252 C C . GLY A 1 171 ? -0.899 -16.875 -4.430 1.00 81.31 171 GLY A C 1
ATOM 1253 O O . GLY A 1 171 ? 0.067 -17.176 -3.725 1.00 81.31 171 GLY A O 1
ATOM 1254 N N . GLY A 1 172 ? -1.374 -17.682 -5.383 1.00 67.25 172 GLY A N 1
ATOM 1255 C CA . GLY A 1 172 ? -0.907 -19.041 -5.666 1.00 67.25 172 GLY A CA 1
ATOM 1256 C C . GLY A 1 172 ? 0.576 -19.169 -6.040 1.00 67.25 172 GLY A C 1
ATOM 1257 O O . GLY A 1 172 ? 1.104 -18.410 -6.861 1.00 67.25 172 GLY A O 1
ATOM 1258 N N . GLY A 1 173 ? 1.257 -20.172 -5.468 1.00 58.84 173 GLY A N 1
ATOM 1259 C CA . GLY A 1 173 ? 2.651 -20.516 -5.800 1.00 58.84 173 GLY A CA 1
ATOM 1260 C C . GLY A 1 173 ? 3.693 -19.503 -5.314 1.00 58.84 173 GLY A C 1
ATOM 1261 O O . GLY A 1 173 ? 4.761 -19.380 -5.912 1.00 58.84 173 GLY A O 1
ATOM 1262 N N . LYS A 1 174 ? 3.363 -18.730 -4.277 1.00 70.94 174 LYS A N 1
ATOM 1263 C CA . LYS A 1 174 ? 4.224 -17.693 -3.698 1.00 70.94 174 LYS A CA 1
ATOM 1264 C C . LYS A 1 174 ? 4.737 -18.147 -2.345 1.00 70.94 174 LYS A C 1
ATOM 1266 O O . LYS A 1 174 ? 3.964 -18.676 -1.561 1.00 70.94 174 LYS A O 1
ATOM 1271 N N . GLU A 1 175 ? 6.008 -17.911 -2.058 1.00 72.44 175 GLU A N 1
ATOM 1272 C CA . GLU A 1 175 ? 6.542 -18.028 -0.704 1.00 72.44 175 GLU A CA 1
ATOM 1273 C C . GLU A 1 175 ? 6.687 -16.629 -0.114 1.00 72.44 175 GLU A C 1
ATOM 1275 O O . GLU A 1 175 ? 7.295 -15.747 -0.726 1.00 72.44 175 GLU A O 1
ATOM 1280 N N . ILE A 1 176 ? 6.098 -16.432 1.060 1.00 73.44 176 ILE A N 1
ATOM 1281 C CA . ILE A 1 176 ? 6.188 -15.202 1.834 1.00 73.44 176 ILE A CA 1
ATOM 1282 C C . ILE A 1 176 ? 6.822 -15.545 3.178 1.00 73.44 176 ILE A C 1
ATOM 1284 O O . ILE A 1 176 ? 6.247 -16.273 3.990 1.00 73.44 176 ILE A O 1
ATOM 1288 N N . ASN A 1 177 ? 8.005 -14.993 3.436 1.00 75.00 177 ASN A N 1
ATOM 1289 C CA . ASN A 1 177 ? 8.663 -15.089 4.736 1.00 75.00 177 ASN A CA 1
ATOM 1290 C C . ASN A 1 177 ? 8.370 -13.835 5.566 1.00 75.00 177 ASN A C 1
ATOM 1292 O O . ASN A 1 177 ? 9.251 -13.013 5.799 1.00 75.00 177 ASN A O 1
ATOM 1296 N N . THR A 1 178 ? 7.105 -13.669 5.945 1.00 78.00 178 THR A N 1
ATOM 1297 C CA . THR A 1 178 ? 6.620 -12.476 6.647 1.00 78.00 178 THR A CA 1
ATOM 1298 C C . THR A 1 178 ? 5.752 -12.879 7.821 1.00 78.00 178 THR A C 1
ATOM 1300 O O . THR A 1 178 ? 4.880 -13.746 7.701 1.00 78.00 178 THR A O 1
ATOM 1303 N N . GLN A 1 179 ? 5.964 -12.219 8.955 1.00 86.81 179 GLN A N 1
ATOM 1304 C CA . GLN A 1 179 ? 5.073 -12.322 10.096 1.00 86.81 179 GLN A CA 1
ATOM 1305 C C . GLN A 1 179 ? 3.903 -11.355 9.914 1.00 86.81 179 GLN A C 1
ATOM 1307 O O . GLN A 1 179 ? 4.089 -10.143 9.787 1.00 86.81 179 GLN A O 1
ATOM 1312 N N . ILE A 1 180 ? 2.693 -11.902 9.912 1.00 91.94 180 ILE A N 1
ATOM 1313 C CA . ILE A 1 180 ? 1.440 -11.158 9.865 1.00 91.94 180 ILE A CA 1
ATOM 1314 C C . ILE A 1 180 ? 0.848 -11.174 11.272 1.00 91.94 180 ILE A C 1
ATOM 1316 O O . ILE A 1 180 ? 0.402 -12.217 11.745 1.00 91.94 180 ILE A O 1
ATOM 1320 N N . THR A 1 181 ? 0.835 -10.028 11.944 1.00 95.25 181 THR A N 1
ATOM 1321 C CA . THR A 1 181 ? 0.282 -9.889 13.297 1.00 95.25 181 THR A CA 1
ATOM 1322 C C . THR A 1 181 ? -1.007 -9.084 13.259 1.00 95.25 181 THR A C 1
ATOM 1324 O O . THR A 1 181 ? -1.032 -7.954 12.773 1.00 95.25 181 THR A O 1
ATOM 1327 N N . ILE A 1 182 ? -2.082 -9.650 13.804 1.00 97.94 182 ILE A N 1
ATOM 1328 C CA . ILE A 1 182 ? -3.431 -9.086 13.763 1.00 97.94 182 ILE A CA 1
ATOM 1329 C C . ILE A 1 182 ? -3.945 -8.898 15.185 1.00 97.94 182 ILE A C 1
ATOM 1331 O O . ILE A 1 182 ? -4.376 -9.838 15.850 1.00 97.94 182 ILE A O 1
ATOM 1335 N N . ALA A 1 183 ? -3.909 -7.655 15.646 1.00 98.31 183 ALA A N 1
ATOM 1336 C CA . ALA A 1 183 ? -4.562 -7.195 16.867 1.00 98.31 183 ALA A CA 1
ATOM 1337 C C . ALA A 1 183 ? -5.793 -6.311 16.575 1.00 98.31 183 ALA A C 1
ATOM 1339 O O . ALA A 1 183 ? -6.589 -6.054 17.478 1.00 98.31 183 ALA A O 1
ATOM 1340 N N . GLY A 1 184 ? -5.933 -5.818 15.340 1.00 98.44 184 GLY A N 1
ATOM 1341 C CA . GLY A 1 184 ? -7.107 -5.103 14.831 1.00 98.44 184 GLY A CA 1
ATOM 1342 C C . GLY A 1 184 ? -8.088 -6.012 14.089 1.00 98.44 184 GLY A C 1
ATOM 1343 O O . GLY A 1 184 ? -8.135 -7.215 14.332 1.00 98.44 184 GLY A O 1
ATOM 1344 N N . GLU A 1 185 ? -8.869 -5.435 13.182 1.00 98.44 185 GLU A N 1
ATOM 1345 C CA . GLU A 1 185 ? -9.832 -6.167 12.355 1.00 98.44 185 GLU A CA 1
ATOM 1346 C C . GLU A 1 185 ? -9.284 -6.389 10.945 1.00 98.44 185 GLU A C 1
ATOM 1348 O O . GLU A 1 185 ? -8.806 -5.455 10.298 1.00 98.44 185 GLU A O 1
ATOM 1353 N N . VAL A 1 186 ? -9.395 -7.621 10.454 1.00 98.50 186 VAL A N 1
ATOM 1354 C CA . VAL A 1 186 ? -9.135 -7.982 9.061 1.00 98.50 186 VAL A CA 1
ATOM 1355 C C . VAL A 1 186 ? -10.337 -8.748 8.519 1.00 98.50 186 VAL A C 1
ATOM 1357 O O . VAL A 1 186 ? -10.589 -9.887 8.908 1.00 98.50 186 VAL A O 1
ATOM 1360 N N . SER A 1 187 ? -11.076 -8.144 7.597 1.00 97.88 187 SER A N 1
ATOM 1361 C CA . SER A 1 187 ? -12.298 -8.722 7.046 1.00 97.88 187 SER A CA 1
ATOM 1362 C C . SER A 1 187 ? -12.307 -8.720 5.523 1.00 97.88 187 SER A C 1
ATOM 1364 O O . SER A 1 187 ? -11.680 -7.890 4.862 1.00 97.88 187 SER A O 1
ATOM 1366 N N . GLY A 1 188 ? -13.028 -9.669 4.938 1.00 97.12 188 GLY A N 1
ATOM 1367 C CA . GLY A 1 188 ? -13.346 -9.595 3.521 1.00 97.12 188 GLY A CA 1
ATOM 1368 C C . GLY A 1 188 ? -14.578 -10.384 3.138 1.00 97.12 188 GLY A C 1
ATOM 1369 O O . GLY A 1 188 ? -15.133 -11.081 3.978 1.00 97.12 188 GLY A O 1
ATOM 1370 N N . GLY A 1 189 ? -15.017 -10.263 1.885 1.00 95.31 189 GLY A N 1
ATOM 1371 C CA . GLY A 1 189 ? -16.160 -11.016 1.360 1.00 95.31 189 GLY A CA 1
ATOM 1372 C C . GLY A 1 189 ? -16.039 -12.506 1.640 1.00 95.31 189 GLY A C 1
ATOM 1373 O O . GLY A 1 189 ? -16.721 -13.030 2.515 1.00 95.31 189 GLY A O 1
ATOM 1374 N N . ALA A 1 190 ? -15.119 -13.159 0.932 1.00 92.88 190 ALA A N 1
ATOM 1375 C CA . ALA A 1 190 ? -14.877 -14.591 1.032 1.00 92.88 190 ALA A CA 1
ATOM 1376 C C . ALA A 1 190 ? -14.164 -14.977 2.337 1.00 92.88 190 ALA A C 1
ATOM 1378 O O . ALA A 1 190 ? -14.550 -15.948 2.984 1.00 92.88 190 ALA A O 1
ATOM 1379 N N . ALA A 1 191 ? -13.132 -14.226 2.736 1.00 95.31 191 ALA A N 1
ATOM 1380 C CA . ALA A 1 191 ? -12.397 -14.451 3.980 1.00 95.31 191 ALA A CA 1
ATOM 1381 C C . ALA A 1 191 ? -11.634 -13.200 4.428 1.00 95.31 191 ALA A C 1
ATOM 1383 O O . ALA A 1 191 ? -11.277 -12.348 3.618 1.00 95.31 191 ALA A O 1
ATOM 1384 N N . GLY A 1 192 ? -11.306 -13.118 5.718 1.00 96.81 192 GLY A N 1
ATOM 1385 C CA . GLY A 1 192 ? -10.407 -12.077 6.219 1.00 96.81 192 GLY A CA 1
ATOM 1386 C C . GLY A 1 192 ? -9.000 -12.247 5.647 1.00 96.81 192 GLY A C 1
ATOM 1387 O O . GLY A 1 192 ? -8.399 -11.283 5.184 1.00 96.81 192 GLY A O 1
ATOM 1388 N N . ILE A 1 193 ? -8.506 -13.486 5.589 1.00 95.31 193 ILE A N 1
ATOM 1389 C CA . ILE A 1 193 ? -7.228 -13.827 4.960 1.00 95.31 193 ILE A CA 1
ATOM 1390 C C . ILE A 1 193 ? -7.444 -14.995 4.005 1.00 95.31 193 ILE A C 1
ATOM 1392 O O . ILE A 1 193 ? -7.999 -16.019 4.396 1.00 95.31 193 ILE A O 1
ATOM 1396 N N . VAL A 1 194 ? -6.964 -14.853 2.775 1.00 93.75 194 VAL A N 1
ATOM 1397 C CA . VAL A 1 194 ? -6.866 -15.938 1.797 1.00 93.75 194 VAL A CA 1
ATOM 1398 C C . VAL A 1 194 ? -5.391 -16.171 1.513 1.00 93.75 194 VAL A C 1
ATOM 1400 O O . VAL A 1 194 ? -4.682 -15.242 1.131 1.00 93.75 194 VAL A O 1
ATOM 1403 N N . ASN A 1 195 ? -4.936 -17.408 1.695 1.00 90.06 195 ASN A N 1
ATOM 1404 C CA . ASN A 1 195 ? -3.590 -17.825 1.333 1.00 90.06 195 ASN A CA 1
ATOM 1405 C C . ASN A 1 195 ? -3.651 -18.997 0.355 1.00 90.06 195 ASN A C 1
ATOM 1407 O O . ASN A 1 195 ? -4.062 -20.094 0.722 1.00 90.06 195 ASN A O 1
ATOM 1411 N N . GLU A 1 196 ? -3.203 -18.754 -0.868 1.00 88.50 196 GLU A N 1
ATOM 1412 C CA . GLU A 1 196 ? -3.023 -19.757 -1.919 1.00 88.50 196 GLU A CA 1
ATOM 1413 C C . GLU A 1 196 ? -1.528 -20.102 -2.122 1.00 88.50 196 GLU A C 1
ATOM 1415 O O . GLU A 1 196 ? -1.185 -20.964 -2.932 1.00 88.50 196 GLU A O 1
ATOM 1420 N N . GLY A 1 197 ? -0.629 -19.447 -1.377 1.00 81.56 197 GLY A N 1
ATOM 1421 C CA . GLY A 1 197 ? 0.813 -19.690 -1.357 1.00 81.56 197 GLY A CA 1
ATOM 1422 C C . GLY A 1 197 ? 1.305 -20.372 -0.071 1.00 81.56 197 GLY A C 1
ATOM 1423 O O . GLY A 1 197 ? 0.580 -21.092 0.617 1.00 81.56 197 GLY A O 1
ATOM 1424 N N . ILE A 1 198 ? 2.571 -20.135 0.261 1.00 79.00 198 ILE A N 1
ATOM 1425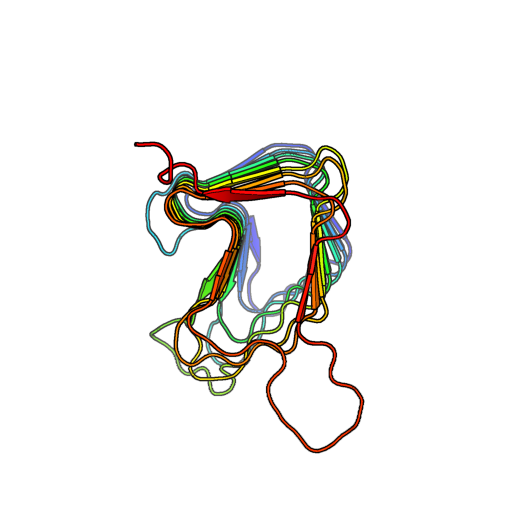 C CA . ILE A 1 198 ? 3.292 -20.638 1.430 1.00 79.00 198 ILE A CA 1
ATOM 1426 C C . ILE A 1 198 ? 3.664 -19.444 2.309 1.00 79.00 198 ILE A C 1
ATOM 1428 O O . ILE A 1 198 ? 4.308 -18.501 1.850 1.00 79.00 198 ILE A O 1
ATOM 1432 N N . ILE A 1 199 ? 3.311 -19.509 3.591 1.00 79.38 199 ILE A N 1
ATOM 1433 C CA . ILE A 1 199 ? 3.775 -18.563 4.609 1.00 79.38 199 ILE A CA 1
ATOM 1434 C C . ILE A 1 199 ? 4.836 -19.272 5.453 1.00 79.38 199 ILE A C 1
ATOM 1436 O O . ILE A 1 199 ? 4.566 -20.338 6.000 1.00 79.38 199 ILE A O 1
ATOM 1440 N N . GLY A 1 200 ? 6.028 -18.681 5.566 1.00 72.31 200 GLY A N 1
ATOM 1441 C CA . GLY A 1 200 ? 7.131 -19.241 6.357 1.00 72.31 200 GLY A CA 1
ATOM 1442 C C . GLY A 1 200 ? 7.808 -20.461 5.726 1.00 72.31 200 GLY A C 1
ATOM 1443 O O . GLY A 1 200 ? 8.105 -21.427 6.430 1.00 72.31 200 GLY A O 1
ATOM 1444 N N . GLY A 1 201 ? 8.019 -20.432 4.405 1.00 59.88 201 GLY A N 1
ATOM 1445 C CA . GLY A 1 201 ? 8.680 -21.511 3.668 1.00 59.88 201 GLY A CA 1
ATOM 1446 C C . GLY A 1 201 ? 10.159 -21.726 4.034 1.00 59.88 201 GLY A C 1
ATOM 1447 O O . GLY A 1 201 ? 10.753 -21.012 4.844 1.00 59.88 201 GLY A O 1
ATOM 1448 N N . SER A 1 202 ? 10.705 -22.840 3.539 1.00 56.53 202 SER A N 1
ATOM 1449 C CA . SER A 1 202 ? 11.829 -23.564 4.141 1.00 56.53 202 SER A CA 1
ATOM 1450 C C . SER A 1 202 ? 13.179 -23.225 3.505 1.00 56.53 202 SER A C 1
ATOM 1452 O O . SER A 1 202 ? 13.413 -23.526 2.339 1.00 56.53 202 SER A O 1
ATOM 1454 N N . SER A 1 203 ? 14.114 -22.728 4.316 1.00 51.59 203 SER A N 1
ATOM 1455 C CA . SER A 1 203 ? 15.555 -22.922 4.110 1.00 51.59 203 SER A CA 1
ATOM 1456 C C . SER A 1 203 ? 16.229 -23.152 5.468 1.00 51.59 203 SER A C 1
ATOM 1458 O O . SER A 1 203 ? 15.732 -22.676 6.489 1.00 51.59 203 SER A O 1
ATOM 1460 N N . ASP A 1 204 ? 17.298 -23.946 5.474 1.00 53.59 204 ASP A N 1
ATOM 1461 C CA . ASP A 1 204 ? 17.935 -24.608 6.626 1.00 53.59 204 ASP A CA 1
ATOM 1462 C C . ASP A 1 204 ? 18.677 -23.687 7.621 1.00 53.59 204 ASP A C 1
ATOM 1464 O O . ASP A 1 204 ? 19.689 -24.083 8.191 1.00 53.59 204 ASP A O 1
ATOM 1468 N N . ASN A 1 205 ? 18.194 -22.464 7.858 1.00 54.38 205 ASN A N 1
ATOM 1469 C CA . ASN A 1 205 ? 18.742 -21.562 8.873 1.00 54.38 205 ASN A CA 1
ATOM 1470 C C . ASN A 1 205 ? 17.632 -21.083 9.826 1.00 54.38 205 ASN A C 1
ATOM 1472 O O . ASN A 1 205 ? 16.579 -20.619 9.391 1.00 54.38 205 ASN A O 1
ATOM 1476 N N . A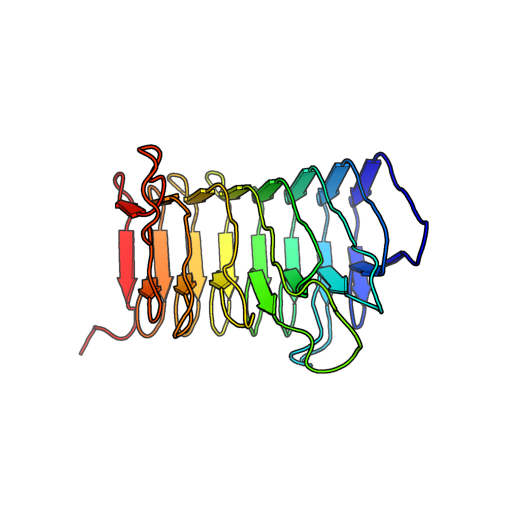SP A 1 206 ? 17.895 -21.202 11.127 1.00 51.44 206 ASP A N 1
ATOM 1477 C CA . ASP A 1 206 ? 16.970 -21.159 12.275 1.00 51.44 206 ASP A CA 1
ATOM 1478 C C . ASP A 1 206 ? 16.172 -19.853 12.530 1.00 51.44 206 ASP A C 1
ATOM 1480 O O . ASP A 1 206 ? 15.520 -19.724 13.563 1.00 51.44 206 ASP A O 1
ATOM 1484 N N . ASP A 1 207 ? 16.100 -18.909 11.589 1.00 54.81 207 ASP A N 1
ATOM 1485 C CA . ASP A 1 207 ? 15.403 -17.621 11.768 1.00 54.81 207 ASP A CA 1
ATOM 1486 C C . ASP A 1 207 ? 14.068 -17.535 10.994 1.00 54.81 207 ASP A C 1
ATOM 1488 O O . ASP A 1 207 ? 13.754 -16.531 10.348 1.00 54.81 207 ASP A O 1
ATOM 1492 N N . LYS A 1 208 ? 13.248 -18.595 11.043 1.00 53.09 208 LYS A N 1
ATOM 1493 C CA . LYS A 1 208 ? 11.926 -18.647 10.382 1.00 53.09 208 LYS A CA 1
ATOM 1494 C C . LYS A 1 208 ? 10.950 -17.624 10.993 1.00 53.09 208 LYS A C 1
ATOM 1496 O O . LYS A 1 208 ? 10.272 -17.911 11.976 1.00 53.09 208 LYS A O 1
ATOM 1501 N N . LYS A 1 209 ? 10.846 -16.433 10.390 1.00 62.88 209 LYS A N 1
ATOM 1502 C CA . LYS A 1 209 ? 9.936 -15.335 10.790 1.00 62.88 209 LYS A CA 1
ATOM 1503 C C . LYS A 1 209 ? 8.679 -15.227 9.915 1.00 62.88 209 LYS A C 1
ATOM 1505 O O . LYS A 1 209 ? 8.178 -14.132 9.679 1.00 62.88 209 LYS A O 1
ATOM 1510 N N . GLY A 1 210 ? 8.146 -16.355 9.450 1.00 72.19 210 GLY A N 1
ATOM 1511 C CA . GLY A 1 210 ? 6.867 -16.410 8.741 1.00 72.19 210 GLY A CA 1
ATOM 1512 C C . GLY A 1 210 ? 5.743 -16.940 9.628 1.00 72.19 210 GLY A C 1
ATOM 1513 O O . GLY A 1 210 ? 5.952 -17.863 10.410 1.00 72.19 210 GLY A O 1
ATOM 1514 N N . GLY A 1 211 ? 4.542 -16.376 9.515 1.00 85.25 211 GLY A N 1
ATOM 1515 C CA . GLY A 1 211 ? 3.356 -16.907 10.190 1.00 85.25 211 GLY A CA 1
ATOM 1516 C C . GLY A 1 211 ? 2.252 -15.875 10.362 1.00 85.25 211 GLY A C 1
ATOM 1517 O O . GLY A 1 211 ? 2.477 -14.681 10.187 1.00 85.25 211 GLY A O 1
ATOM 1518 N N . ILE A 1 212 ? 1.062 -16.340 10.733 1.00 91.12 212 ILE A N 1
ATOM 1519 C CA . ILE A 1 212 ? -0.060 -15.474 11.101 1.00 91.12 212 ILE A CA 1
ATOM 1520 C C . ILE A 1 212 ? -0.268 -15.587 12.611 1.00 91.12 212 ILE A C 1
ATOM 1522 O O . ILE A 1 212 ? -0.504 -16.678 13.127 1.00 91.12 212 ILE A O 1
ATOM 1526 N N . ILE A 1 213 ? -0.199 -14.460 13.314 1.00 92.75 213 ILE A N 1
ATOM 1527 C CA . ILE A 1 213 ? -0.482 -14.356 14.744 1.00 92.75 213 ILE A CA 1
ATOM 1528 C C . ILE A 1 213 ? -1.712 -13.475 14.926 1.00 92.75 213 ILE A C 1
ATOM 1530 O O . ILE A 1 213 ? -1.705 -12.303 14.561 1.00 92.75 213 ILE A O 1
ATOM 1534 N N . ILE A 1 214 ? -2.758 -14.020 15.542 1.00 95.19 214 ILE A N 1
ATOM 1535 C CA . ILE A 1 214 ? -3.943 -13.252 15.930 1.00 95.19 214 ILE A CA 1
ATOM 1536 C C . ILE A 1 214 ? -3.811 -12.911 17.418 1.00 95.19 214 ILE A C 1
ATOM 1538 O O . ILE A 1 214 ? -4.022 -13.749 18.290 1.00 95.19 214 ILE A O 1
ATOM 1542 N N . SER A 1 215 ? -3.428 -11.671 17.713 1.00 92.62 215 SER A N 1
ATOM 1543 C CA . SER A 1 215 ? -3.156 -11.153 19.060 1.00 92.62 215 SER A CA 1
ATOM 1544 C C . SER A 1 215 ? -4.334 -10.335 19.595 1.00 92.62 215 SER A C 1
ATOM 1546 O O . SER A 1 215 ? -4.192 -9.162 19.937 1.00 92.62 215 SER A O 1
ATOM 1548 N N . GLY A 1 216 ? -5.518 -10.951 19.645 1.00 87.44 216 GLY A N 1
ATOM 1549 C CA . GLY A 1 216 ? -6.748 -10.322 20.148 1.00 87.44 216 GLY A CA 1
ATOM 1550 C C . GLY A 1 216 ? -7.526 -9.491 19.122 1.00 87.44 216 GLY A C 1
ATOM 1551 O O . GLY A 1 216 ? -8.480 -8.814 19.500 1.00 87.44 216 GLY A O 1
ATOM 1552 N N . GLY A 1 217 ? -7.121 -9.544 17.850 1.00 93.62 217 GLY A N 1
ATOM 1553 C CA . GLY A 1 217 ? -7.885 -9.020 16.721 1.00 93.62 217 GLY A CA 1
ATOM 1554 C C . GLY A 1 217 ? -8.946 -9.994 16.202 1.00 93.62 217 GLY A C 1
ATOM 1555 O O . GLY A 1 217 ? -9.106 -11.096 16.728 1.00 93.62 217 GLY A O 1
ATOM 1556 N N . SER A 1 218 ? -9.649 -9.600 15.141 1.00 96.19 218 SER A N 1
ATOM 1557 C CA . SER A 1 218 ? -10.631 -10.434 14.440 1.00 96.19 218 SER A CA 1
ATOM 1558 C C . SER A 1 218 ? -10.221 -10.674 12.990 1.00 96.19 218 SER A C 1
ATOM 1560 O O . SER A 1 218 ? -9.714 -9.783 12.308 1.00 96.19 218 SER A O 1
ATOM 1562 N N . VAL A 1 219 ? -10.458 -11.900 12.520 1.00 96.62 219 VAL A N 1
ATOM 1563 C CA . VAL A 1 219 ? -10.315 -12.287 11.114 1.00 96.62 219 VAL A CA 1
ATOM 1564 C C . VAL A 1 219 ? -11.630 -12.918 10.677 1.00 96.62 219 VAL A C 1
ATOM 1566 O O . VAL A 1 219 ? -12.009 -13.956 11.217 1.00 96.62 219 VAL A O 1
ATOM 1569 N N . SER A 1 220 ? -12.356 -12.290 9.752 1.00 94.69 220 SER A N 1
ATOM 1570 C CA . SER A 1 220 ? -13.734 -12.692 9.430 1.00 94.69 220 SER A CA 1
ATOM 1571 C C . SER A 1 220 ? -14.059 -12.622 7.940 1.00 94.69 220 SER A C 1
ATOM 1573 O O . SER A 1 220 ? -13.478 -11.840 7.187 1.00 94.69 220 SER A O 1
ATOM 1575 N N . SER A 1 221 ? -15.006 -13.455 7.509 1.00 93.19 221 SER A N 1
ATOM 1576 C CA . SER A 1 221 ? -15.695 -13.297 6.229 1.00 93.19 221 SER A CA 1
ATOM 1577 C C . SER A 1 221 ? -17.008 -12.534 6.425 1.00 93.19 221 SER A C 1
ATOM 1579 O O . SER A 1 221 ? -17.643 -12.651 7.475 1.00 93.19 221 SER A O 1
ATOM 1581 N N . SER A 1 222 ? -17.441 -11.767 5.423 1.00 81.88 222 SER A N 1
ATOM 1582 C CA . SER A 1 222 ? -18.772 -11.145 5.395 1.00 81.88 222 SER A CA 1
ATOM 1583 C C . SER A 1 222 ? -19.789 -11.955 4.585 1.00 81.88 222 SER A C 1
ATOM 1585 O O . SER A 1 222 ? -20.988 -11.762 4.766 1.00 81.88 222 SER A O 1
ATOM 1587 N N . SER A 1 223 ? -19.347 -12.913 3.757 1.00 65.25 223 SER A N 1
ATOM 1588 C CA . SER A 1 223 ? -20.223 -13.832 3.013 1.00 65.25 223 SER A CA 1
ATOM 1589 C C . SER A 1 223 ? -20.533 -15.145 3.749 1.00 65.25 223 SER A C 1
ATOM 1591 O O . SER A 1 223 ? -21.154 -16.030 3.171 1.00 65.25 223 SER A O 1
ATOM 1593 N N . GLY A 1 224 ? -20.092 -15.304 5.003 1.00 47.19 224 GLY A N 1
ATOM 1594 C CA . GLY A 1 224 ? -20.284 -16.520 5.810 1.00 47.19 224 GLY A CA 1
ATOM 1595 C C . GLY A 1 224 ? -21.609 -16.605 6.579 1.00 47.19 224 GLY A C 1
ATOM 1596 O O . GLY A 1 224 ? -21.746 -17.470 7.438 1.00 47.19 224 GLY A O 1
ATOM 1597 N N . GLY A 1 225 ? -22.559 -15.703 6.324 1.00 46.16 225 GLY A N 1
ATOM 1598 C CA . GLY A 1 225 ? -23.861 -15.677 6.991 1.00 46.16 225 GLY A CA 1
ATOM 1599 C C . GLY A 1 225 ? -25.006 -15.967 6.030 1.00 46.16 225 GLY A C 1
ATOM 1600 O O . GLY A 1 225 ? -25.591 -15.025 5.501 1.00 46.16 225 GLY A O 1
ATOM 1601 N N . SER A 1 226 ? -25.316 -17.247 5.811 1.00 34.34 226 SER A N 1
ATOM 1602 C CA . SER A 1 226 ? -26.634 -17.796 5.430 1.00 34.34 226 SER A CA 1
ATOM 1603 C C . SER A 1 226 ? -26.596 -19.314 5.557 1.00 34.34 226 SER A C 1
ATOM 1605 O O . SER A 1 226 ? -25.806 -19.930 4.809 1.00 34.34 226 SER A O 1
#